Protein AF-A0A644YSK3-F1 (afdb_monomer_lite)

Structure (mmCIF, N/CA/C/O backbone):
data_AF-A0A644YSK3-F1
#
_entry.id   AF-A0A644YSK3-F1
#
loop_
_atom_site.group_PDB
_atom_site.id
_atom_site.type_symbol
_atom_site.label_atom_id
_atom_site.label_alt_id
_atom_site.label_comp_id
_atom_site.label_asym_id
_atom_site.label_entity_id
_atom_site.label_seq_id
_atom_site.pdbx_PDB_ins_code
_atom_site.Cartn_x
_atom_site.Cartn_y
_atom_site.Cartn_z
_atom_site.occupancy
_atom_site.B_iso_or_equiv
_atom_site.auth_seq_id
_atom_site.auth_comp_id
_atom_site.auth_asym_id
_atom_site.auth_atom_id
_atom_site.pdbx_PDB_model_num
ATOM 1 N N . MET A 1 1 ? -52.713 72.532 20.705 1.00 33.69 1 MET A N 1
ATOM 2 C CA . MET A 1 1 ? -53.597 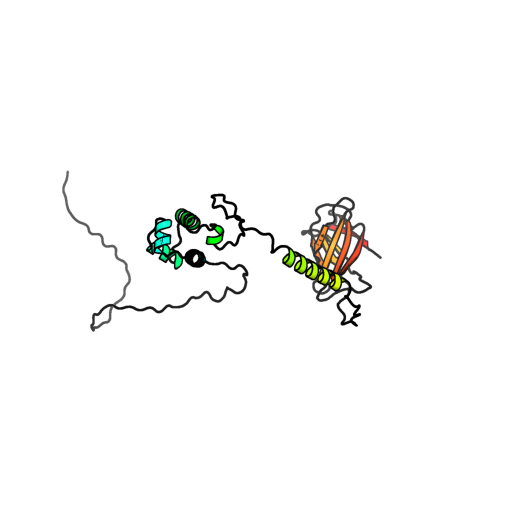72.248 21.859 1.00 33.69 1 MET A CA 1
ATOM 3 C C . MET A 1 1 ? -54.304 70.921 21.611 1.00 33.69 1 MET A C 1
ATOM 5 O O . MET A 1 1 ? -54.605 70.624 20.466 1.00 33.69 1 MET A O 1
ATOM 9 N N . ARG A 1 2 ? -54.438 70.102 22.661 1.00 30.59 2 ARG A N 1
ATOM 10 C CA . ARG A 1 2 ? -54.927 68.708 22.661 1.00 30.59 2 ARG A CA 1
ATOM 11 C C . ARG A 1 2 ? -56.376 68.557 22.168 1.00 30.59 2 ARG A C 1
ATOM 13 O O . ARG A 1 2 ? -57.165 69.459 22.420 1.00 30.59 2 ARG A O 1
ATOM 20 N N . LEU A 1 3 ? -56.697 67.370 21.627 1.00 32.44 3 LEU A N 1
ATOM 21 C CA . LEU A 1 3 ? -57.769 66.410 22.019 1.00 32.44 3 LEU A CA 1
ATOM 22 C C . LEU A 1 3 ? -58.033 65.464 20.819 1.00 32.44 3 LEU A C 1
ATOM 24 O O . LEU A 1 3 ? -58.321 65.933 19.731 1.00 32.44 3 LEU A O 1
ATOM 28 N N . SER A 1 4 ? -57.680 64.174 20.899 1.00 31.33 4 SER A N 1
ATOM 29 C CA . SER A 1 4 ? -58.479 63.022 21.383 1.00 31.33 4 SER A CA 1
ATOM 30 C C . SER A 1 4 ? -59.168 62.260 20.237 1.00 31.33 4 SER A C 1
ATOM 32 O O . SER A 1 4 ? -60.012 62.831 19.559 1.00 31.33 4 SER A O 1
ATOM 34 N N . THR A 1 5 ? -58.832 60.977 20.030 1.00 36.38 5 THR A N 1
ATOM 35 C CA . THR A 1 5 ? -59.746 59.810 20.168 1.00 36.38 5 THR A CA 1
ATOM 36 C C . THR A 1 5 ? -59.147 58.499 19.608 1.00 36.38 5 THR A C 1
ATOM 38 O O . THR A 1 5 ? -58.606 58.453 18.514 1.00 36.38 5 THR A O 1
ATOM 41 N N . ALA A 1 6 ? -59.246 57.460 20.447 1.00 36.19 6 ALA A N 1
ATOM 42 C CA . ALA A 1 6 ? -59.579 56.041 20.232 1.00 36.19 6 ALA A CA 1
ATOM 43 C C . ALA A 1 6 ? -59.086 55.195 19.024 1.00 36.19 6 ALA A C 1
ATOM 45 O O . ALA A 1 6 ? -59.376 55.481 17.873 1.00 36.19 6 ALA A O 1
ATOM 46 N N . SER A 1 7 ? -58.586 54.003 19.400 1.00 34.59 7 SER A N 1
ATOM 47 C CA . SER A 1 7 ? -58.883 52.656 18.857 1.00 34.59 7 SER A CA 1
ATOM 48 C C . SER A 1 7 ? -58.508 52.320 17.406 1.00 34.59 7 SER A C 1
ATOM 50 O O . SER A 1 7 ? -59.089 52.827 16.455 1.00 34.59 7 SER A O 1
ATOM 52 N N . GLY A 1 8 ? -57.620 51.332 17.241 1.00 35.31 8 GLY A N 1
ATOM 53 C CA . GLY A 1 8 ? -57.306 50.735 15.943 1.00 35.31 8 GLY A CA 1
ATOM 54 C C . GLY A 1 8 ? -56.697 49.340 16.068 1.00 35.31 8 GLY A C 1
ATOM 55 O O . GLY A 1 8 ? -55.485 49.185 16.169 1.00 35.31 8 GLY A O 1
ATOM 56 N N . SER A 1 9 ? -57.556 48.323 16.042 1.00 35.56 9 SER A N 1
ATOM 57 C CA . SER A 1 9 ? -57.225 46.927 15.751 1.00 35.56 9 SER A CA 1
ATOM 58 C C . SER A 1 9 ? -56.877 46.765 14.264 1.00 35.56 9 SER A C 1
ATOM 60 O O . SER A 1 9 ? -57.729 47.009 13.408 1.00 35.56 9 SER A O 1
ATOM 62 N N . GLY A 1 10 ? -55.648 46.344 13.955 1.00 37.12 10 GLY A N 1
ATOM 63 C CA . GLY A 1 10 ? -55.163 46.104 12.593 1.00 37.12 10 GLY A CA 1
ATOM 64 C C . GLY A 1 10 ? -55.121 44.618 12.241 1.00 37.12 10 GLY A C 1
ATOM 65 O O . GLY A 1 10 ? -54.231 43.894 12.674 1.00 37.12 10 GLY A O 1
ATOM 66 N N . PHE A 1 11 ? -56.095 44.189 11.442 1.00 33.53 11 PHE A N 1
ATOM 67 C CA . PHE A 1 11 ? -56.138 42.925 10.706 1.00 33.53 11 PHE A CA 1
ATOM 68 C C . PHE A 1 11 ? -55.130 42.954 9.540 1.00 33.53 11 PHE A C 1
ATOM 70 O O . PHE A 1 11 ? -55.177 43.880 8.732 1.00 33.53 11 PHE A O 1
ATOM 77 N N . CYS A 1 12 ? -54.323 41.903 9.368 1.00 34.41 12 CYS A N 1
ATOM 78 C CA . CYS A 1 12 ? -53.663 41.600 8.092 1.00 34.41 12 CYS A CA 1
ATOM 79 C C . CYS A 1 12 ? -54.334 40.381 7.443 1.00 34.41 12 CYS A C 1
ATOM 81 O O . CYS A 1 12 ? -54.417 39.306 8.031 1.00 34.41 12 CYS A O 1
ATOM 83 N N . ARG A 1 13 ? -54.847 40.591 6.226 1.00 36.22 13 ARG A N 1
ATOM 84 C CA . ARG A 1 13 ? -55.449 39.592 5.332 1.00 36.22 13 ARG A CA 1
ATOM 85 C C . ARG A 1 13 ? -54.365 38.735 4.668 1.00 36.22 13 ARG A C 1
ATOM 87 O O . ARG A 1 13 ? -53.443 39.293 4.083 1.00 36.22 13 ARG A O 1
ATOM 94 N N . CYS A 1 14 ? -54.574 37.421 4.611 1.00 33.69 14 CYS A N 1
ATOM 95 C CA . CYS A 1 14 ? -54.067 36.582 3.521 1.00 33.69 14 CYS A CA 1
ATOM 96 C C . CYS A 1 14 ? -55.152 36.474 2.430 1.00 33.69 14 CYS A C 1
ATOM 98 O O . CYS A 1 14 ? -56.322 36.268 2.770 1.00 33.69 14 CYS A O 1
ATOM 100 N N . PRO A 1 15 ? -54.816 36.628 1.138 1.00 47.00 15 PRO A N 1
ATOM 101 C CA . PRO A 1 15 ? -55.736 36.398 0.033 1.00 47.00 15 PRO A CA 1
ATOM 102 C C . PRO A 1 15 ? -55.694 34.923 -0.410 1.00 47.00 15 PRO A C 1
ATOM 104 O O . PRO A 1 15 ? -54.719 34.224 -0.165 1.00 47.00 15 PRO A O 1
ATOM 107 N N . PH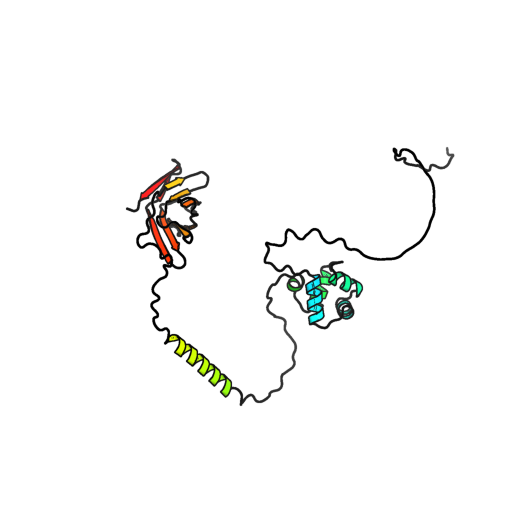E A 1 16 ? -56.735 34.496 -1.126 1.00 35.78 16 PHE A N 1
ATOM 108 C CA . PHE A 1 16 ? -56.880 33.203 -1.815 1.00 35.78 16 PHE A CA 1
ATOM 109 C C . PHE A 1 16 ? -57.331 31.985 -0.984 1.00 35.78 16 PHE A C 1
ATOM 111 O O . PHE A 1 16 ? -56.552 31.132 -0.576 1.00 35.78 16 PHE A O 1
ATOM 118 N N . CYS A 1 17 ? -58.653 31.847 -0.854 1.00 35.75 17 CYS A N 1
ATOM 119 C CA . CYS A 1 17 ? -59.325 30.562 -0.669 1.00 35.75 17 CYS A CA 1
ATOM 120 C C . CYS A 1 17 ? -60.625 30.576 -1.499 1.00 35.75 17 CYS A C 1
ATOM 122 O O . CYS A 1 17 ? -61.430 31.494 -1.302 1.00 35.75 17 CYS A O 1
ATOM 124 N N . PRO A 1 18 ? -60.858 29.632 -2.431 1.00 45.00 18 PRO A N 1
ATOM 125 C CA . PRO A 1 18 ? -62.149 29.487 -3.084 1.00 45.00 18 PRO A CA 1
ATOM 126 C C . PRO A 1 18 ? -63.028 28.428 -2.392 1.00 45.00 18 PRO A C 1
ATOM 128 O O . PRO A 1 18 ? -62.645 27.278 -2.230 1.00 45.00 18 PRO A O 1
ATOM 131 N N . ALA A 1 19 ? -64.219 28.898 -2.013 1.00 36.75 19 ALA A N 1
ATOM 132 C CA . ALA A 1 19 ? -65.557 28.290 -2.050 1.00 36.75 19 ALA A CA 1
ATOM 133 C C . ALA A 1 19 ? -65.830 26.828 -1.601 1.00 36.75 19 ALA A C 1
ATOM 135 O O . ALA A 1 19 ? -65.262 25.847 -2.060 1.00 36.75 19 ALA A O 1
ATOM 136 N N . LYS A 1 20 ? -66.872 26.744 -0.761 1.00 35.34 20 LYS A N 1
ATOM 137 C CA . LYS A 1 20 ? -67.537 25.591 -0.131 1.00 35.34 20 LYS A CA 1
ATOM 138 C C . LYS A 1 20 ? -68.332 24.688 -1.094 1.00 35.34 20 LYS A C 1
ATOM 140 O O . LYS A 1 20 ? -68.973 25.187 -2.012 1.00 35.34 20 LYS A O 1
ATOM 145 N N . SER A 1 21 ? -68.507 23.421 -0.701 1.00 36.19 21 SER A N 1
ATOM 146 C CA . SER A 1 21 ? -69.785 22.681 -0.795 1.00 36.19 21 SER A CA 1
ATOM 147 C C . SER A 1 21 ? -69.915 21.716 0.411 1.00 36.19 21 SER A C 1
ATOM 149 O O . SER A 1 21 ? -68.923 21.124 0.822 1.00 36.19 21 SER A O 1
ATOM 151 N N . GLY A 1 22 ? -71.083 21.676 1.076 1.00 34.78 22 GLY A N 1
ATOM 152 C CA . GLY A 1 22 ? -71.360 20.889 2.310 1.00 34.78 22 GLY A CA 1
ATOM 153 C C . GLY A 1 22 ? -71.979 19.501 2.030 1.00 34.78 22 GLY A C 1
ATOM 154 O O . GLY A 1 22 ? -71.821 19.035 0.907 1.00 34.78 22 GLY A O 1
ATOM 155 N N . PRO A 1 23 ? -72.768 18.870 2.940 1.00 43.06 23 PRO A N 1
ATOM 156 C CA . PRO A 1 23 ? -72.967 19.113 4.376 1.00 43.06 23 PRO A CA 1
ATOM 157 C C . PRO A 1 23 ? -72.789 17.859 5.290 1.00 43.06 23 PRO A C 1
ATOM 159 O O . PRO A 1 23 ? -72.817 16.723 4.842 1.00 43.06 23 PRO A O 1
ATOM 162 N N . ALA A 1 24 ? -72.663 18.127 6.598 1.00 33.50 24 ALA A N 1
ATOM 163 C CA . ALA A 1 24 ? -73.093 17.352 7.779 1.00 33.50 24 ALA A CA 1
ATOM 164 C C . ALA A 1 24 ? -72.962 15.807 7.826 1.00 33.50 24 ALA A C 1
ATOM 166 O O . ALA A 1 24 ? -73.684 15.081 7.156 1.00 33.50 24 ALA A O 1
ATOM 167 N N . THR A 1 25 ? -72.250 15.292 8.837 1.00 37.09 25 THR A N 1
ATOM 168 C CA . THR A 1 25 ? -72.859 14.716 10.060 1.00 37.09 25 THR A CA 1
ATOM 169 C C . THR A 1 25 ? -71.783 14.331 11.093 1.00 37.09 25 THR A C 1
ATOM 171 O O . THR A 1 25 ? -70.660 13.995 10.744 1.00 37.09 25 THR A O 1
ATOM 174 N N . ALA A 1 26 ? -72.159 14.480 12.370 1.00 32.34 26 ALA A N 1
ATOM 175 C CA . ALA A 1 26 ? -71.560 14.031 13.640 1.00 32.34 26 ALA A CA 1
ATOM 176 C C . ALA A 1 26 ? -70.481 12.917 13.575 1.00 32.34 26 ALA A C 1
ATOM 178 O O . ALA A 1 26 ? -70.587 11.993 12.786 1.00 32.34 26 ALA A O 1
ATOM 179 N N . ARG A 1 27 ? -69.501 12.835 14.488 1.00 28.75 27 ARG A N 1
ATOM 180 C CA . ARG A 1 27 ? -69.705 12.662 15.940 1.00 28.75 27 ARG A CA 1
ATOM 181 C C . ARG A 1 27 ? -68.357 12.712 16.696 1.00 28.75 27 ARG A C 1
ATOM 183 O O . ARG A 1 27 ? -67.332 12.309 16.162 1.00 28.75 27 ARG A O 1
ATOM 190 N N . CYS A 1 28 ? -68.382 13.195 17.940 1.00 29.19 28 CYS A N 1
ATOM 191 C CA . CYS A 1 28 ? -67.267 13.209 18.895 1.00 29.19 28 CYS A CA 1
ATOM 192 C C . CYS A 1 28 ? -66.874 11.810 19.413 1.00 29.19 28 CYS A C 1
ATOM 194 O O . CYS A 1 28 ? -67.753 10.962 19.550 1.00 29.19 28 CYS A O 1
ATOM 196 N N . ALA A 1 29 ? -65.593 11.668 19.791 1.00 32.91 29 ALA A N 1
ATOM 197 C CA . ALA A 1 29 ? -64.953 10.792 20.802 1.00 32.91 29 ALA A CA 1
ATOM 198 C C . ALA A 1 29 ? -63.574 10.392 20.233 1.00 32.91 29 ALA A C 1
ATOM 200 O O . ALA A 1 29 ? -63.500 9.915 19.112 1.00 32.91 29 ALA A O 1
ATOM 201 N N . GLY A 1 30 ? -62.425 10.664 20.846 1.00 30.94 30 GLY A N 1
ATOM 202 C CA . GLY A 1 30 ? -62.076 10.423 22.240 1.00 30.94 30 GLY A CA 1
ATOM 203 C C . GLY A 1 30 ? -60.998 9.331 22.257 1.00 30.94 30 GLY A C 1
ATOM 204 O O . GLY A 1 30 ? -61.290 8.198 21.908 1.00 30.94 30 GLY A O 1
ATOM 205 N N . SER A 1 31 ? -59.769 9.732 22.596 1.00 33.16 31 SER A N 1
ATOM 206 C CA . SER A 1 31 ? -58.577 8.961 22.990 1.00 33.16 31 SER A CA 1
ATOM 207 C C . SER A 1 31 ? -58.602 7.428 22.934 1.00 33.16 31 SER A C 1
ATOM 209 O O . SER A 1 31 ? -59.371 6.806 23.657 1.00 33.16 31 SER A O 1
ATOM 211 N N . SER A 1 32 ? -57.600 6.834 22.274 1.00 32.34 32 SER A N 1
ATOM 212 C CA . SER A 1 32 ? -56.596 5.957 22.912 1.00 32.34 32 SER A CA 1
ATOM 213 C C . SER A 1 32 ? -55.623 5.391 21.864 1.00 32.34 32 SER A C 1
ATOM 215 O O . SER A 1 32 ? -56.054 4.828 20.867 1.00 32.34 32 SER A O 1
ATOM 217 N N . LEU A 1 33 ? -54.327 5.601 22.120 1.00 33.59 33 LEU A N 1
ATOM 218 C CA . LEU A 1 33 ? -53.194 4.675 21.964 1.00 33.59 33 LEU A CA 1
ATOM 219 C C . LEU A 1 33 ? -53.264 3.597 20.856 1.00 33.59 33 LEU A C 1
ATOM 221 O O . LEU A 1 33 ? -54.116 2.723 20.915 1.00 33.59 33 LEU A O 1
ATOM 225 N N . PHE A 1 34 ? -52.270 3.550 19.958 1.00 30.09 34 PHE A N 1
ATOM 226 C CA . PHE A 1 34 ? -51.161 2.568 19.976 1.00 30.09 34 PHE A CA 1
ATOM 227 C C . PHE A 1 34 ? -50.395 2.568 18.630 1.00 30.09 34 PHE A C 1
ATOM 229 O O . PHE A 1 34 ? -50.973 2.407 17.563 1.00 30.09 34 PHE A O 1
ATOM 236 N N . TRP A 1 35 ? -49.083 2.779 18.741 1.00 29.09 35 TRP A N 1
ATOM 237 C CA . TRP A 1 35 ? -47.948 2.353 17.911 1.00 29.09 35 TRP A CA 1
ATOM 238 C C . TRP A 1 35 ? -48.157 1.586 16.589 1.00 29.09 35 TRP A C 1
ATOM 240 O O . TRP A 1 35 ? -48.736 0.507 16.579 1.00 29.09 35 TRP A O 1
ATOM 250 N N . LEU A 1 36 ? -47.492 2.085 15.535 1.00 36.59 36 LEU A N 1
ATOM 251 C CA . LEU A 1 36 ? -46.855 1.355 14.416 1.00 36.59 36 LEU A CA 1
ATOM 252 C C . LEU A 1 36 ? -45.966 2.379 13.673 1.00 36.59 36 LEU A C 1
ATOM 254 O O . LEU A 1 36 ? -46.453 3.175 12.880 1.00 36.59 36 LEU A O 1
ATOM 258 N N . ASN A 1 37 ? -44.747 2.644 14.145 1.00 35.12 37 ASN A N 1
ATOM 259 C CA . ASN A 1 37 ? -43.497 2.015 13.696 1.00 35.12 37 ASN A CA 1
ATOM 260 C C . ASN A 1 37 ? -43.453 1.754 12.176 1.00 35.12 37 ASN A C 1
ATOM 262 O O . ASN A 1 37 ? -43.777 0.663 11.715 1.00 35.12 37 ASN A O 1
ATOM 266 N N . ALA A 1 38 ? -43.058 2.774 11.410 1.00 37.59 38 ALA A N 1
ATOM 267 C CA . ALA A 1 38 ? -42.608 2.616 10.033 1.00 37.59 38 ALA A CA 1
ATOM 268 C C . ALA A 1 38 ? -41.077 2.613 10.058 1.00 37.59 38 ALA A C 1
ATOM 270 O O . ALA A 1 38 ? -40.440 3.635 10.309 1.00 37.59 38 ALA A O 1
ATOM 271 N N . THR A 1 39 ? -40.526 1.421 9.879 1.00 37.94 39 THR A N 1
ATOM 272 C CA . THR A 1 39 ? -39.104 1.110 9.817 1.00 37.94 39 THR A CA 1
ATOM 273 C C . THR A 1 39 ? -38.410 1.905 8.717 1.00 37.94 39 THR A C 1
ATOM 275 O O . THR A 1 39 ? -38.780 1.831 7.546 1.00 37.94 39 THR A O 1
ATOM 278 N N . ASP A 1 40 ? -37.448 2.699 9.165 1.00 34.84 40 ASP A N 1
ATOM 279 C CA . ASP A 1 40 ? -36.068 2.763 8.698 1.00 34.84 40 ASP A CA 1
ATOM 280 C C . ASP A 1 40 ? -35.791 2.530 7.200 1.00 34.84 40 ASP A C 1
ATOM 282 O O . ASP A 1 40 ? -35.994 1.460 6.630 1.00 34.84 40 ASP A O 1
ATOM 286 N N . LYS A 1 41 ? -35.262 3.582 6.575 1.00 39.03 41 LYS A N 1
ATOM 287 C CA . LYS A 1 41 ? -34.778 3.638 5.196 1.00 39.03 41 LYS A CA 1
ATOM 288 C C . LYS A 1 41 ? -33.261 3.840 5.232 1.00 39.03 41 LYS A C 1
ATOM 290 O O . LYS A 1 41 ? -32.766 4.829 4.693 1.00 39.03 41 LYS A O 1
ATOM 295 N N . SER A 1 42 ? -32.532 2.941 5.893 1.00 44.41 42 SER A N 1
ATOM 296 C CA . SER A 1 42 ? -31.063 2.999 5.969 1.00 44.41 42 SER A CA 1
ATOM 297 C C . SER A 1 42 ? -30.328 1.685 5.643 1.00 44.41 42 SER A C 1
ATOM 299 O O . SER A 1 42 ? -29.102 1.687 5.548 1.00 44.41 42 SER A O 1
ATOM 301 N N . ASP A 1 43 ? -31.033 0.607 5.282 1.00 45.94 43 ASP A N 1
ATOM 302 C CA . ASP A 1 43 ? -30.437 -0.732 5.087 1.00 45.94 43 ASP A CA 1
ATOM 303 C C . ASP A 1 43 ? -29.609 -0.959 3.797 1.00 45.94 43 ASP A C 1
ATOM 305 O O . ASP A 1 43 ? -29.318 -2.099 3.452 1.00 45.94 43 ASP A O 1
ATOM 309 N N . ASN A 1 44 ? -29.184 0.072 3.054 1.00 48.06 44 ASN A N 1
ATOM 310 C CA . ASN A 1 44 ? -28.451 -0.129 1.783 1.00 48.06 44 ASN A CA 1
ATOM 311 C C . ASN A 1 44 ? -27.078 0.562 1.669 1.00 48.06 44 ASN A C 1
ATOM 313 O O . ASN A 1 44 ? -26.574 0.727 0.559 1.00 48.06 44 ASN A O 1
ATOM 317 N N . ILE A 1 45 ? -26.430 0.939 2.784 1.00 46.59 45 ILE A N 1
ATOM 318 C CA . ILE A 1 45 ? -25.044 1.483 2.764 1.00 46.59 45 ILE A CA 1
ATOM 319 C C . ILE A 1 45 ? -24.091 0.769 3.761 1.00 46.59 45 ILE A C 1
ATOM 321 O O . ILE A 1 45 ? -22.913 1.102 3.855 1.00 46.59 45 ILE A O 1
ATOM 325 N N . ALA A 1 46 ? -24.525 -0.279 4.468 1.00 40.84 46 ALA A N 1
ATOM 326 C CA . ALA A 1 46 ? -23.751 -0.900 5.556 1.00 40.84 46 ALA A CA 1
ATOM 327 C C . ALA A 1 46 ? -22.957 -2.171 5.166 1.00 40.84 46 ALA A C 1
ATOM 329 O O . ALA A 1 46 ? -22.894 -3.119 5.942 1.00 40.84 46 ALA A O 1
ATOM 330 N N . ALA A 1 47 ? -22.340 -2.223 3.979 1.00 39.19 47 ALA A N 1
ATOM 331 C CA . ALA A 1 47 ? -21.576 -3.404 3.534 1.00 39.19 47 ALA A CA 1
ATOM 332 C C . ALA A 1 47 ? -20.062 -3.176 3.331 1.00 39.19 47 ALA A C 1
ATOM 334 O O . ALA A 1 47 ? -19.410 -4.013 2.714 1.00 39.19 47 ALA A O 1
ATOM 335 N N . ALA A 1 48 ? -19.466 -2.075 3.818 1.00 44.22 48 ALA A N 1
ATOM 336 C CA . ALA A 1 48 ? -18.060 -1.776 3.490 1.00 44.22 48 ALA A CA 1
ATOM 337 C C . ALA A 1 48 ? -17.212 -1.045 4.552 1.00 44.22 48 ALA A C 1
ATOM 339 O O . ALA A 1 48 ? -16.238 -0.389 4.185 1.00 44.22 48 ALA A O 1
ATOM 340 N N . LYS A 1 49 ? -17.504 -1.145 5.857 1.00 37.69 49 LYS A N 1
ATOM 341 C CA . LYS A 1 49 ? -16.586 -0.618 6.889 1.00 37.69 49 LYS A CA 1
ATOM 342 C C . LYS A 1 49 ? -16.437 -1.570 8.071 1.00 37.69 49 LYS A C 1
ATOM 344 O O . LYS A 1 49 ? -17.296 -1.645 8.937 1.00 37.69 49 LYS A O 1
ATOM 349 N N . GLY A 1 50 ? -15.310 -2.278 8.097 1.00 41.97 50 GLY A N 1
ATOM 350 C CA . GLY A 1 50 ? -14.808 -3.000 9.263 1.00 41.97 50 GLY A CA 1
ATOM 351 C C . GLY A 1 50 ? -14.212 -2.042 10.292 1.00 41.97 50 GLY A C 1
ATOM 352 O O . GLY A 1 50 ? -13.000 -1.997 10.462 1.00 41.97 50 GLY A O 1
ATOM 353 N N . VAL A 1 51 ? -15.077 -1.278 10.954 1.00 42.28 51 VAL A N 1
ATOM 354 C CA . VAL A 1 51 ? -14.828 -0.667 12.262 1.00 42.28 51 VAL A CA 1
ATOM 355 C C . VAL A 1 51 ? -16.141 -0.852 13.009 1.00 42.28 51 VAL A C 1
ATOM 357 O O . VAL A 1 51 ? -17.171 -0.362 12.551 1.00 42.28 51 VAL A O 1
ATOM 360 N N . PHE A 1 52 ? -16.142 -1.642 14.081 1.00 48.75 52 PHE A N 1
ATOM 361 C CA . PHE A 1 52 ? -17.317 -1.781 14.936 1.00 48.75 52 PHE A CA 1
ATOM 362 C C . PHE A 1 52 ? -17.535 -0.447 15.652 1.00 48.75 52 PHE A C 1
ATOM 364 O O . PHE A 1 52 ? -16.998 -0.212 16.727 1.00 48.75 52 PHE A O 1
ATOM 371 N N . GLU A 1 53 ? -18.295 0.456 15.039 1.00 53.53 53 GLU A N 1
ATOM 372 C CA . GLU A 1 53 ? -18.782 1.648 15.720 1.00 53.53 53 GLU A CA 1
ATOM 373 C C . GLU A 1 53 ? -19.889 1.194 16.674 1.00 53.53 53 GLU A C 1
ATOM 375 O O . GLU A 1 53 ? -21.047 1.017 16.298 1.00 53.53 53 GLU A O 1
ATOM 380 N N . MET A 1 54 ? -19.504 0.868 17.908 1.00 70.00 54 MET A N 1
ATOM 381 C CA . MET A 1 54 ? -20.480 0.652 18.965 1.00 70.00 54 MET A CA 1
ATOM 382 C C . MET A 1 54 ? -21.016 2.007 19.425 1.00 70.00 54 MET A C 1
ATOM 384 O O . MET A 1 54 ? -20.274 2.854 19.914 1.00 70.00 54 MET A O 1
ATOM 388 N N . GLU A 1 55 ? -22.327 2.188 19.295 1.00 79.94 55 GLU A N 1
ATOM 389 C CA . GLU A 1 55 ? -23.035 3.381 19.755 1.00 79.94 55 GLU A CA 1
ATOM 390 C C . GLU A 1 55 ? -22.912 3.568 21.281 1.00 79.94 55 GLU A C 1
ATOM 392 O O . GLU A 1 55 ? -23.091 2.618 22.056 1.00 79.94 55 GLU A O 1
ATOM 397 N N . PHE A 1 56 ? -22.688 4.812 21.725 1.00 87.31 56 PHE A N 1
ATOM 398 C CA . PHE A 1 56 ? -22.492 5.203 23.135 1.00 87.31 56 PHE A CA 1
ATOM 399 C C . PHE A 1 56 ? -23.534 4.595 24.090 1.00 87.31 56 PHE A C 1
ATOM 401 O O . PHE A 1 56 ? -23.202 4.095 25.167 1.00 87.31 56 PHE A O 1
ATOM 408 N N . HIS A 1 57 ? -24.809 4.602 23.689 1.00 88.88 57 HIS A N 1
ATOM 409 C CA . HIS A 1 57 ? -25.909 4.095 24.509 1.00 88.88 57 HIS A CA 1
ATOM 410 C C . HIS A 1 57 ? -25.769 2.593 24.813 1.00 88.88 57 HIS A C 1
ATOM 412 O O . HIS A 1 57 ? -26.086 2.141 25.914 1.00 88.88 57 HIS A O 1
ATOM 418 N N . SER A 1 58 ? -25.250 1.814 23.860 1.00 87.69 58 SER A N 1
ATOM 419 C CA . SER A 1 58 ? -25.057 0.369 24.000 1.00 87.69 58 SER A CA 1
ATOM 420 C C . SER A 1 58 ? -23.923 0.067 24.970 1.00 87.69 58 SER A C 1
ATOM 422 O O . SER A 1 58 ? -24.074 -0.789 25.845 1.00 87.69 58 SER A O 1
ATOM 424 N N . ILE A 1 59 ? -22.823 0.814 24.863 1.00 89.25 59 ILE A N 1
ATOM 425 C CA . ILE A 1 59 ? -21.663 0.693 25.751 1.00 89.25 59 ILE A CA 1
ATOM 426 C C . ILE A 1 59 ? -22.059 1.070 27.179 1.00 89.25 59 ILE A C 1
ATOM 428 O O . ILE A 1 59 ? -21.768 0.331 28.117 1.00 89.25 59 ILE A O 1
ATOM 432 N N . LEU A 1 60 ? -22.820 2.155 27.350 1.00 90.56 60 LEU A N 1
ATOM 433 C CA . LEU A 1 60 ? -23.320 2.586 28.654 1.00 90.56 60 LEU A CA 1
ATOM 434 C C . LEU A 1 60 ? -24.143 1.488 29.352 1.00 90.56 60 LEU A C 1
ATOM 436 O O . LEU A 1 60 ? -23.930 1.205 30.533 1.00 90.56 60 LEU A O 1
ATOM 440 N N . ILE A 1 61 ? -25.047 0.826 28.619 1.00 90.44 61 ILE A N 1
ATOM 441 C CA . ILE A 1 61 ? -25.849 -0.287 29.150 1.00 90.44 61 ILE A CA 1
ATOM 442 C C . ILE A 1 61 ? -24.956 -1.464 29.551 1.00 90.44 61 ILE A C 1
ATOM 444 O O . ILE A 1 61 ? -25.172 -2.064 30.610 1.00 90.44 61 ILE A O 1
ATOM 448 N N . GLN A 1 62 ? -23.992 -1.828 28.703 1.00 89.50 62 GLN A N 1
ATOM 449 C CA . GLN A 1 62 ? -23.096 -2.957 28.945 1.00 89.50 62 GLN A CA 1
ATOM 450 C C . GLN A 1 62 ? -22.237 -2.723 30.188 1.00 89.50 62 GLN A C 1
ATOM 452 O O . GLN A 1 62 ? -22.254 -3.554 31.097 1.00 89.50 62 GLN A O 1
ATOM 457 N N . THR A 1 63 ? -21.575 -1.570 30.283 1.00 89.06 63 THR A N 1
ATOM 458 C CA . THR A 1 63 ? -20.703 -1.224 31.412 1.00 89.06 63 THR A CA 1
ATOM 459 C C . THR A 1 63 ? -21.489 -1.114 32.716 1.00 89.06 63 THR A C 1
ATOM 461 O O . THR A 1 63 ? -21.083 -1.680 33.732 1.00 89.06 63 THR A O 1
ATOM 464 N N . ARG A 1 64 ? -22.679 -0.491 32.696 1.00 92.12 64 ARG A N 1
ATOM 465 C CA . ARG A 1 64 ? -23.549 -0.425 33.881 1.00 92.12 64 ARG A CA 1
ATOM 466 C C . ARG A 1 64 ? -23.935 -1.821 34.376 1.00 92.12 64 ARG A C 1
ATOM 468 O O . ARG A 1 64 ? -23.886 -2.093 35.576 1.00 92.12 64 ARG A O 1
ATOM 475 N N . LYS A 1 65 ? -24.334 -2.712 33.460 1.00 89.12 65 LYS A N 1
ATOM 476 C CA . LYS A 1 65 ? -24.705 -4.096 33.798 1.00 89.12 65 LYS A CA 1
ATOM 477 C C . LYS A 1 65 ? -23.510 -4.907 34.292 1.00 89.12 65 LYS A C 1
ATOM 479 O O . LYS A 1 65 ? -23.683 -5.679 35.230 1.00 89.12 65 LYS A O 1
ATOM 484 N N . ALA A 1 66 ? -22.326 -4.714 33.712 1.00 88.12 66 ALA A N 1
ATOM 485 C CA . ALA A 1 66 ? -21.096 -5.371 34.151 1.00 88.12 66 ALA A CA 1
ATOM 486 C C . ALA A 1 66 ? -20.750 -5.032 35.611 1.00 88.12 66 ALA A C 1
ATOM 488 O O . ALA A 1 66 ? -20.253 -5.884 36.341 1.00 88.12 66 ALA A O 1
ATOM 489 N N . GLN A 1 67 ? -21.092 -3.824 36.061 1.00 87.12 67 GLN A N 1
ATOM 490 C CA . GLN A 1 67 ? -20.906 -3.379 37.446 1.00 87.12 67 GLN A CA 1
ATOM 491 C C . GLN A 1 67 ? -22.088 -3.690 38.370 1.00 87.12 67 GLN A C 1
ATOM 493 O O . GLN A 1 67 ? -22.059 -3.350 39.550 1.00 87.12 67 GLN A O 1
ATOM 498 N N . GLY A 1 68 ? -23.147 -4.321 37.854 1.00 90.00 68 GLY A N 1
ATOM 499 C CA . GLY A 1 68 ? -24.340 -4.650 38.634 1.00 90.00 68 GLY A CA 1
ATOM 500 C C . GLY A 1 68 ? -25.139 -3.432 39.113 1.00 90.00 68 GLY A C 1
ATOM 501 O O . GLY A 1 68 ? -25.943 -3.564 40.034 1.00 90.00 68 GLY A O 1
ATOM 502 N N . LEU A 1 69 ? -24.940 -2.257 38.507 1.00 89.81 69 LEU A N 1
ATOM 503 C CA . LEU A 1 69 ? -25.606 -1.017 38.907 1.00 89.81 69 LEU A CA 1
ATOM 504 C C . LEU A 1 69 ? -27.013 -0.922 38.307 1.00 89.81 69 LEU A C 1
ATOM 506 O O . LEU A 1 69 ? -27.232 -1.216 37.129 1.00 89.81 69 LEU A O 1
ATOM 510 N N . SER A 1 70 ? -27.983 -0.448 39.087 1.00 93.00 70 SER A N 1
ATOM 511 C CA . SER A 1 70 ? -29.297 -0.040 38.578 1.00 93.00 70 SER A CA 1
ATOM 512 C C . SER A 1 70 ? -29.233 1.353 37.926 1.00 93.00 70 SER A C 1
ATOM 514 O O . SER A 1 70 ? -28.295 2.118 38.154 1.00 93.00 70 SER A O 1
ATOM 516 N N . GLN A 1 71 ? -30.228 1.716 37.107 1.00 91.75 71 GLN A N 1
ATOM 517 C CA . GLN A 1 71 ? -30.288 3.061 36.505 1.00 91.75 71 GLN A CA 1
ATOM 518 C C . GLN A 1 71 ? -30.387 4.159 37.575 1.00 91.75 71 GLN A C 1
ATOM 520 O O . GLN A 1 71 ? -29.830 5.240 37.417 1.00 91.75 71 GLN A O 1
ATOM 525 N N . GLU A 1 72 ? -31.087 3.881 38.674 1.00 92.19 72 GLU A N 1
ATOM 526 C CA . GLU A 1 72 ? -31.228 4.771 39.825 1.00 92.19 72 GLU A CA 1
ATOM 527 C C . GLU A 1 72 ? -29.898 4.948 40.562 1.00 92.19 72 GLU A C 1
ATOM 529 O O . GLU A 1 72 ? -29.571 6.061 40.966 1.00 92.19 72 GLU A O 1
ATOM 534 N N . GLN A 1 73 ? -29.119 3.873 40.702 1.00 89.25 73 GLN A N 1
ATOM 535 C CA . GLN A 1 73 ? -27.806 3.914 41.347 1.00 89.25 73 GLN A CA 1
ATOM 536 C C . GLN A 1 73 ? -26.796 4.707 40.514 1.00 89.25 73 GLN A C 1
ATOM 538 O O . GLN A 1 73 ? -26.113 5.572 41.058 1.00 89.25 73 GLN A O 1
ATOM 543 N N . LEU A 1 74 ? -26.758 4.486 39.196 1.00 91.44 74 LEU A N 1
ATOM 544 C CA . LEU A 1 74 ? -25.913 5.272 38.295 1.00 91.44 74 LEU A CA 1
ATOM 545 C C . LEU A 1 74 ? -26.323 6.754 38.300 1.00 91.44 74 LEU A C 1
ATOM 547 O O . LEU A 1 74 ? -25.478 7.641 38.388 1.00 91.44 74 LEU A O 1
ATOM 551 N N . ALA A 1 75 ? -27.628 7.034 38.275 1.00 92.25 75 ALA A N 1
ATOM 552 C CA . ALA A 1 75 ? -28.148 8.396 38.354 1.00 92.25 75 ALA A CA 1
ATOM 553 C C . ALA A 1 75 ? -27.740 9.102 39.660 1.00 92.25 75 ALA A C 1
ATOM 555 O O . ALA A 1 75 ? -27.368 10.277 39.633 1.00 92.25 75 ALA A O 1
ATOM 556 N N . ALA A 1 76 ? -27.763 8.380 40.786 1.00 90.62 76 ALA A N 1
ATOM 557 C CA . ALA A 1 76 ? -27.332 8.897 42.079 1.00 90.62 76 ALA A CA 1
ATOM 558 C C . ALA A 1 76 ? -25.829 9.220 42.107 1.00 90.62 76 ALA A C 1
ATOM 560 O O . ALA A 1 76 ? -25.456 10.270 42.624 1.00 90.62 76 ALA A O 1
ATOM 561 N N . GLN A 1 77 ? -24.982 8.371 41.514 1.00 89.06 77 GLN A N 1
ATOM 562 C CA . GLN A 1 77 ? -23.532 8.598 41.444 1.00 89.06 77 GLN A CA 1
ATOM 563 C C . GLN A 1 77 ? -23.162 9.786 40.540 1.00 89.06 77 GLN A C 1
ATOM 565 O O . GLN A 1 77 ? -22.317 10.597 40.899 1.00 89.06 77 GLN A O 1
ATOM 570 N N . VAL A 1 78 ? -23.841 9.937 39.400 1.00 91.12 78 VAL A N 1
ATOM 571 C CA . VAL A 1 78 ? -23.583 11.007 38.412 1.00 91.12 78 VAL A CA 1
ATOM 572 C C . VAL A 1 78 ? -24.276 12.336 38.789 1.00 91.12 78 VAL A C 1
ATOM 574 O O . VAL A 1 78 ? -24.051 13.390 38.178 1.00 91.12 78 VAL A O 1
ATOM 577 N N . GLY A 1 79 ? -25.162 12.315 39.790 1.00 90.62 79 GLY A N 1
ATOM 578 C CA . GLY A 1 79 ? -25.936 13.482 40.214 1.00 90.62 79 GLY A CA 1
ATOM 579 C C . GLY A 1 79 ? -26.925 13.947 39.140 1.00 90.62 79 GLY A C 1
ATOM 580 O O . GLY A 1 79 ? -26.962 15.128 38.780 1.00 90.62 79 GLY A O 1
ATOM 581 N N . VAL A 1 80 ? -27.687 13.010 38.570 1.00 92.38 80 VAL A N 1
ATOM 582 C CA . VAL A 1 80 ? -28.753 13.272 37.588 1.00 92.38 80 VAL A CA 1
ATOM 583 C C . VAL A 1 80 ? -30.036 12.529 37.951 1.00 92.38 80 VAL A C 1
ATOM 585 O O . VAL A 1 80 ? -30.061 11.687 38.842 1.00 92.38 80 VAL A O 1
ATOM 588 N N . SER A 1 81 ? -31.139 12.841 37.269 1.00 93.12 81 SER A N 1
ATOM 589 C CA . SER A 1 81 ? -32.371 12.073 37.435 1.00 93.12 81 SER A CA 1
ATOM 590 C C . SER A 1 81 ? -32.267 10.722 36.720 1.00 93.12 81 SER A C 1
ATOM 592 O O . SER A 1 81 ? -31.661 10.606 35.655 1.00 93.12 81 SER A O 1
ATOM 594 N N . ARG A 1 82 ? -32.943 9.698 37.252 1.00 93.00 82 ARG A N 1
ATOM 595 C CA . ARG A 1 82 ? -33.106 8.390 36.588 1.00 93.00 82 ARG A CA 1
ATOM 596 C C . ARG A 1 82 ? -33.613 8.523 35.144 1.00 93.00 82 ARG A C 1
ATOM 598 O O . ARG A 1 82 ? -33.216 7.765 34.267 1.00 93.00 82 ARG A O 1
ATOM 605 N N . GLN A 1 83 ? -34.494 9.497 34.895 1.00 91.62 83 GLN A N 1
ATOM 606 C CA . GLN A 1 83 ? -35.037 9.769 33.562 1.00 91.62 83 GLN A CA 1
ATOM 607 C C . GLN A 1 83 ? -33.954 10.212 32.571 1.00 91.62 83 GLN A C 1
ATOM 609 O O . GLN A 1 83 ? -34.038 9.847 31.404 1.00 91.62 83 GLN A O 1
ATOM 614 N N . ALA A 1 84 ? -32.939 10.961 33.019 1.00 90.75 84 ALA A N 1
ATOM 615 C CA . ALA A 1 84 ? -31.816 11.349 32.170 1.00 90.75 84 ALA A CA 1
ATOM 616 C C . ALA A 1 84 ? -31.006 10.120 31.733 1.00 90.75 84 ALA A C 1
ATOM 618 O O . ALA A 1 84 ? -30.800 9.929 30.539 1.00 90.75 84 ALA A O 1
ATOM 619 N N . VAL A 1 85 ? -30.662 9.232 32.674 1.00 91.38 85 VAL A N 1
ATOM 620 C CA . VAL A 1 85 ? -29.955 7.971 32.375 1.00 91.38 85 VAL A CA 1
ATOM 621 C C . VAL A 1 85 ? -30.761 7.096 31.413 1.00 91.38 85 VAL A C 1
ATOM 623 O O . VAL A 1 85 ? -30.213 6.579 30.447 1.00 91.38 85 VAL A O 1
ATOM 626 N N . SER A 1 86 ? -32.079 6.988 31.607 1.00 91.88 86 SER A N 1
ATOM 627 C CA . SER A 1 86 ? -32.944 6.233 30.690 1.00 91.88 86 SER A CA 1
ATOM 628 C C . SER A 1 86 ? -32.930 6.790 29.264 1.00 91.88 86 SER A C 1
ATOM 630 O O . SER A 1 86 ? -32.997 6.007 28.321 1.00 91.88 86 SER A O 1
ATOM 632 N N . LYS A 1 87 ? -32.855 8.116 29.092 1.00 90.88 87 LYS A N 1
ATOM 633 C CA . LYS A 1 87 ? -32.762 8.754 27.769 1.00 90.88 87 LYS A CA 1
ATOM 634 C C . LYS A 1 87 ? -31.399 8.538 27.117 1.00 90.88 87 LYS A C 1
ATOM 636 O O . LYS A 1 87 ? -31.325 8.356 25.911 1.00 90.88 87 LYS A O 1
ATOM 641 N N . TRP A 1 88 ? -30.332 8.512 27.912 1.00 93.50 88 TRP A N 1
ATOM 642 C CA . TRP A 1 88 ? -28.988 8.208 27.419 1.00 93.50 88 TRP A CA 1
ATOM 643 C C . TRP A 1 88 ? -28.860 6.753 26.966 1.00 93.50 88 TRP A C 1
ATOM 645 O O . TRP A 1 88 ? -28.278 6.491 25.922 1.00 93.50 88 TRP A O 1
ATOM 655 N N . GLU A 1 89 ? -29.450 5.812 27.706 1.00 90.75 89 GLU A N 1
ATOM 656 C CA . GLU A 1 89 ? -29.454 4.385 27.345 1.00 90.75 89 GLU A CA 1
ATOM 657 C C . GLU A 1 89 ? -30.351 4.065 26.135 1.00 90.75 89 GLU A C 1
ATOM 659 O O . GLU A 1 89 ? -30.148 3.052 25.475 1.00 90.75 89 GLU A O 1
ATOM 664 N N . THR A 1 90 ? -31.341 4.907 25.831 1.00 87.75 90 THR A N 1
ATOM 665 C CA . THR A 1 90 ? -32.243 4.734 24.674 1.00 87.75 90 THR A CA 1
ATOM 666 C C . THR A 1 90 ? -31.799 5.509 23.435 1.00 87.75 90 THR A C 1
ATOM 668 O O . THR A 1 90 ? -32.376 5.311 22.372 1.00 87.75 90 THR A O 1
ATOM 671 N N . GLY A 1 91 ? -30.784 6.371 23.552 1.00 86.56 91 GLY A N 1
ATOM 672 C CA . GLY A 1 91 ? -30.331 7.245 22.465 1.00 86.56 91 GLY A CA 1
ATOM 673 C C . GLY A 1 91 ? -31.195 8.497 22.254 1.00 86.56 91 GLY A C 1
ATOM 674 O O . GLY A 1 91 ? -30.870 9.320 21.404 1.00 86.56 91 GLY A O 1
ATOM 675 N N . ASP A 1 92 ? -32.248 8.696 23.053 1.00 85.50 92 ASP A N 1
ATOM 676 C CA . ASP A 1 92 ? -33.154 9.853 22.967 1.00 85.50 92 ASP A CA 1
ATOM 677 C C . ASP A 1 92 ? -32.475 11.185 23.337 1.00 85.50 92 ASP A C 1
ATOM 679 O O . ASP A 1 92 ? -32.958 12.266 22.991 1.00 85.50 92 ASP A O 1
ATOM 683 N N . ALA A 1 93 ? -31.383 11.132 24.104 1.00 86.00 93 ALA A N 1
ATOM 684 C CA . ALA A 1 93 ? -30.577 12.295 24.455 1.00 86.00 93 ALA A CA 1
ATOM 685 C C . ALA A 1 93 ? -29.105 11.907 24.618 1.00 86.00 93 ALA A C 1
ATOM 687 O O . ALA A 1 93 ? -28.797 10.814 25.088 1.00 86.00 93 ALA A O 1
ATOM 688 N N . GLN A 1 94 ? -28.197 12.836 24.320 1.00 86.06 94 GLN A N 1
ATOM 689 C CA . GLN A 1 94 ? -26.772 12.684 24.617 1.00 86.06 94 GLN A CA 1
ATOM 690 C C . GLN A 1 94 ? -26.408 13.427 25.913 1.00 86.06 94 GLN A C 1
ATOM 692 O O . GLN A 1 94 ? -26.976 14.491 26.192 1.00 86.06 94 GLN A O 1
ATOM 697 N N . PRO A 1 95 ? -25.501 12.882 26.742 1.00 87.56 95 PRO A N 1
ATOM 698 C CA . PRO A 1 95 ? -24.978 13.599 27.897 1.00 87.56 95 PRO A CA 1
ATOM 699 C C . PRO A 1 95 ? -24.091 14.767 27.450 1.00 87.56 95 PRO A C 1
ATOM 701 O O . PRO A 1 95 ? -23.360 14.674 26.468 1.00 87.56 95 PRO A O 1
ATOM 704 N N . ASP A 1 96 ? -24.128 15.858 28.209 1.00 88.81 96 ASP A N 1
ATOM 705 C CA . ASP A 1 96 ? -23.148 16.940 28.080 1.00 88.81 96 ASP A CA 1
ATOM 706 C C . ASP A 1 96 ? -21.757 16.464 28.545 1.00 88.81 96 ASP A C 1
ATOM 708 O O . ASP A 1 96 ? -21.659 15.520 29.333 1.00 88.81 96 ASP A O 1
ATOM 712 N N . LEU A 1 97 ? -20.683 17.136 28.125 1.00 86.94 97 LEU A N 1
ATOM 713 C CA . LEU A 1 97 ? -19.297 16.766 28.433 1.00 86.94 97 LEU A CA 1
ATOM 714 C C . LEU A 1 97 ? -19.061 16.599 29.942 1.00 86.94 97 LEU A C 1
ATOM 716 O O . LEU A 1 97 ? -18.450 15.625 30.373 1.00 86.94 97 LEU A O 1
ATOM 720 N N . ALA A 1 98 ? -19.614 17.498 30.763 1.00 87.31 98 ALA A N 1
ATOM 721 C CA . ALA A 1 98 ? -19.524 17.404 32.222 1.00 87.31 98 ALA A CA 1
ATOM 722 C C . ALA A 1 98 ? -20.181 16.130 32.781 1.00 87.31 98 ALA A C 1
ATOM 724 O O . ALA A 1 98 ? -19.691 15.535 33.739 1.00 87.31 98 ALA A O 1
ATOM 725 N N . LYS A 1 99 ? -21.294 15.694 32.181 1.00 90.00 99 LYS A N 1
ATOM 726 C CA . LYS A 1 99 ? -21.996 14.469 32.579 1.00 90.00 99 LYS A CA 1
ATOM 727 C C . LYS A 1 99 ? -21.311 13.225 32.037 1.00 90.00 99 LYS A C 1
ATOM 729 O O . LYS A 1 99 ? -21.280 12.223 32.736 1.00 90.00 99 LYS A O 1
ATOM 734 N N . LEU A 1 100 ? -20.722 13.305 30.850 1.00 89.94 100 LEU A N 1
ATOM 735 C CA . LEU A 1 100 ? -19.935 12.226 30.273 1.00 89.94 100 LEU A CA 1
ATOM 736 C C . LEU A 1 100 ? -18.691 11.917 31.125 1.00 89.94 100 LEU A C 1
ATOM 738 O O . LEU A 1 100 ? -18.437 10.751 31.416 1.00 89.94 100 LEU A O 1
ATOM 742 N N . MET A 1 101 ? -17.981 12.946 31.605 1.00 87.62 101 MET A N 1
ATOM 743 C CA . MET A 1 101 ? -16.871 12.784 32.559 1.00 87.62 101 MET A CA 1
ATOM 744 C C . MET A 1 101 ? -17.336 12.136 33.868 1.00 87.62 101 MET A C 1
ATOM 746 O O . MET A 1 101 ? -16.759 11.146 34.300 1.00 87.62 101 MET A O 1
ATOM 750 N N . ALA A 1 102 ? -18.439 12.616 34.448 1.00 88.94 102 ALA A N 1
ATOM 751 C CA . ALA A 1 102 ? -18.989 12.028 35.669 1.00 88.94 102 ALA A CA 1
ATOM 752 C C . ALA A 1 102 ? -19.431 10.560 35.484 1.00 88.94 102 ALA A C 1
ATOM 754 O O . ALA A 1 102 ? -19.322 9.760 36.407 1.00 88.94 102 ALA A O 1
ATOM 755 N N . VAL A 1 103 ? -19.919 10.186 34.295 1.00 90.44 103 VAL A N 1
ATOM 756 C CA . VAL A 1 103 ? -20.241 8.791 33.949 1.00 90.44 103 VAL A CA 1
ATOM 757 C C . VAL A 1 103 ? -18.973 7.942 33.831 1.00 90.44 103 VAL A C 1
ATOM 759 O O . VAL A 1 103 ? -18.957 6.826 34.338 1.00 90.44 103 VAL A O 1
ATOM 762 N N . SER A 1 104 ? -17.918 8.462 33.199 1.00 89.69 104 SER A N 1
ATOM 763 C CA . SER A 1 104 ? -16.602 7.809 33.107 1.00 89.69 104 SER A CA 1
ATOM 764 C C . SER A 1 104 ? -16.006 7.534 34.488 1.00 89.69 104 SER A C 1
ATOM 766 O O . SER A 1 104 ? -15.558 6.419 34.744 1.00 89.69 104 SER A O 1
ATOM 768 N N . GLU A 1 105 ? -16.090 8.502 35.401 1.00 87.56 105 GLU A N 1
ATOM 769 C CA . GLU A 1 105 ? -15.644 8.351 36.788 1.00 87.56 105 GLU A CA 1
ATOM 770 C C . GLU A 1 105 ? -16.495 7.337 37.563 1.00 87.56 105 GLU A C 1
ATOM 772 O O . GLU A 1 105 ? -15.945 6.446 38.206 1.00 87.56 105 GLU A O 1
ATOM 777 N N . ALA A 1 106 ? -17.827 7.431 37.469 1.00 87.94 106 ALA A N 1
ATOM 778 C CA . ALA A 1 106 ? -18.749 6.524 38.158 1.00 87.94 106 ALA A CA 1
ATOM 779 C C . ALA A 1 106 ? -18.601 5.067 37.695 1.00 87.94 106 ALA A C 1
ATOM 781 O O . ALA A 1 106 ? -18.736 4.140 38.490 1.00 87.94 106 ALA A O 1
ATOM 782 N N . LEU A 1 107 ? -18.318 4.873 36.405 1.00 86.62 107 LEU A N 1
ATOM 783 C CA . LEU A 1 107 ? -18.130 3.564 35.795 1.00 86.62 107 LEU A CA 1
ATOM 784 C C . LEU A 1 107 ? -16.654 3.148 35.709 1.00 86.62 107 LEU A C 1
ATOM 786 O O . LEU A 1 107 ? -16.385 2.093 35.151 1.00 86.62 107 LEU A O 1
ATOM 790 N N . HIS A 1 108 ? -15.695 3.916 36.229 1.00 86.69 108 HIS A N 1
ATOM 791 C CA . HIS A 1 108 ? -14.261 3.589 36.161 1.00 86.69 108 HIS A CA 1
ATOM 792 C C . HIS A 1 108 ? -13.773 3.134 34.763 1.00 86.69 108 HIS A C 1
ATOM 794 O O . HIS A 1 108 ? -12.970 2.210 34.648 1.00 86.69 108 HIS A O 1
ATOM 800 N N . VAL A 1 109 ? -14.273 3.759 33.692 1.00 85.69 109 VAL A N 1
ATOM 801 C CA . VAL A 1 109 ? -13.899 3.456 32.295 1.00 85.69 109 VAL A CA 1
ATOM 802 C C . VAL A 1 109 ? -13.433 4.718 31.586 1.00 85.69 109 VAL A C 1
ATOM 804 O O . VAL A 1 109 ? -13.938 5.802 31.874 1.00 85.69 109 VAL A O 1
ATOM 807 N N . SER A 1 110 ? -12.502 4.598 30.635 1.00 87.81 110 SER A N 1
ATOM 808 C CA . SER A 1 110 ? -12.037 5.751 29.857 1.00 87.81 110 SER A CA 1
ATOM 809 C C . SER A 1 110 ? -13.148 6.325 28.967 1.00 87.81 110 SER A C 1
ATOM 811 O O . SER A 1 110 ? -14.056 5.616 28.517 1.00 87.81 110 SER A O 1
ATOM 813 N N . LEU A 1 111 ? -13.074 7.631 28.695 1.00 85.69 111 LEU A N 1
ATOM 814 C CA . LEU A 1 111 ? -14.012 8.315 27.800 1.00 85.69 111 LEU A CA 1
ATOM 815 C C . LEU A 1 111 ? -13.974 7.746 26.379 1.00 85.69 111 LEU A C 1
ATOM 817 O O . LEU A 1 111 ? -15.019 7.648 25.739 1.00 85.69 111 LEU A O 1
ATOM 821 N N . ASP A 1 112 ? -12.798 7.335 25.905 1.00 83.44 112 ASP A N 1
ATOM 822 C CA . ASP A 1 112 ? -12.642 6.692 24.601 1.00 83.44 112 ASP A CA 1
ATOM 823 C C . ASP A 1 112 ? -13.374 5.348 24.540 1.00 83.44 112 ASP A C 1
ATOM 825 O O . ASP A 1 112 ? -14.103 5.108 23.576 1.00 83.44 112 ASP A O 1
ATOM 829 N N . THR A 1 113 ? -13.315 4.549 25.616 1.00 82.81 113 THR A N 1
ATOM 830 C CA . THR A 1 113 ? -14.105 3.311 25.728 1.00 82.81 113 THR A CA 1
ATOM 831 C C . THR A 1 113 ? -15.601 3.609 25.669 1.00 82.81 113 THR A C 1
ATOM 833 O O . THR A 1 113 ? -16.325 2.945 24.935 1.00 82.81 113 THR A O 1
ATOM 836 N N . LEU A 1 114 ? -16.080 4.634 26.386 1.00 84.62 114 LEU A N 1
ATOM 837 C CA . LEU A 1 114 ? -17.494 5.034 26.347 1.00 84.62 114 LEU A CA 1
ATOM 838 C C . LEU A 1 114 ? -17.940 5.512 24.961 1.00 84.62 114 LEU A C 1
ATOM 840 O O . LEU A 1 114 ? -19.093 5.311 24.592 1.00 84.62 114 LEU A O 1
ATOM 844 N N . CYS A 1 115 ? -17.040 6.127 24.195 1.00 82.94 115 CYS A N 1
ATOM 845 C CA . CYS A 1 115 ? -17.309 6.622 22.847 1.00 82.94 115 CYS A CA 1
ATOM 846 C C . CYS A 1 115 ? -17.096 5.561 21.752 1.00 82.94 115 CYS A C 1
ATOM 848 O O . CYS A 1 115 ? -17.128 5.914 20.576 1.00 82.94 115 CYS A O 1
ATOM 850 N N . GLY A 1 116 ? -16.836 4.298 22.112 1.00 76.69 116 GLY A N 1
ATOM 851 C CA . GLY A 1 116 ? -16.624 3.214 21.147 1.00 76.69 116 GLY A CA 1
ATOM 852 C C . GLY A 1 116 ? -15.296 3.296 20.393 1.00 76.69 116 GLY A C 1
ATOM 853 O O . GLY A 1 116 ? -15.115 2.609 19.391 1.00 76.69 116 GLY A O 1
ATOM 854 N N . ARG A 1 117 ? -14.347 4.118 20.861 1.00 75.44 117 ARG A N 1
ATOM 855 C CA . ARG A 1 117 ? -12.979 4.144 20.342 1.00 75.44 117 ARG A CA 1
ATOM 856 C C . ARG A 1 117 ? -12.164 3.143 21.142 1.00 75.44 117 ARG A C 1
ATOM 858 O O . ARG A 1 117 ? -11.697 3.439 22.237 1.00 75.44 117 ARG A O 1
ATOM 865 N N . GLU A 1 118 ? -12.030 1.937 20.608 1.00 58.94 118 GLU A N 1
ATOM 866 C CA . GLU A 1 118 ? -11.184 0.902 21.195 1.00 58.94 118 GLU A CA 1
ATOM 867 C C . GLU A 1 118 ? -9.717 1.367 21.193 1.00 58.94 118 GLU A C 1
ATOM 869 O O . GLU A 1 118 ? -9.002 1.236 20.201 1.00 58.94 118 GLU A O 1
ATOM 874 N N . VAL A 1 119 ? -9.261 1.934 22.310 1.00 52.97 119 VAL A N 1
ATOM 875 C CA . VAL A 1 119 ? -7.839 2.116 22.608 1.00 52.97 119 VAL A CA 1
ATOM 876 C C . VAL A 1 119 ? -7.531 1.217 23.804 1.00 52.97 119 VAL A C 1
ATOM 878 O O . VAL A 1 119 ? -8.147 1.392 24.856 1.00 52.97 119 VAL A O 1
ATOM 881 N N . PRO A 1 120 ? -6.623 0.232 23.681 1.00 41.09 120 PRO A N 1
ATOM 882 C CA . PRO A 1 120 ? -6.188 -0.563 24.818 1.00 41.09 120 PRO A CA 1
ATOM 883 C C . PRO A 1 120 ? -5.340 0.321 25.741 1.00 41.09 120 PRO A C 1
ATOM 885 O O . PRO A 1 120 ? -4.115 0.370 25.624 1.00 41.09 120 PRO A O 1
ATOM 888 N N . GLU A 1 121 ? -5.989 1.062 26.638 1.00 49.72 121 GLU A N 1
ATOM 889 C CA . GLU A 1 121 ? -5.297 1.811 27.679 1.00 49.72 121 GLU A CA 1
ATOM 890 C C . GLU A 1 121 ? -4.970 0.905 28.866 1.00 49.72 121 GLU A C 1
ATOM 892 O O . GLU A 1 121 ? -5.806 0.241 29.474 1.00 49.72 121 GLU A O 1
ATOM 897 N N . LYS A 1 122 ? -3.669 0.876 29.125 1.00 41.44 122 LYS A N 1
ATOM 898 C CA . LYS A 1 122 ? -2.948 0.186 30.179 1.00 41.44 122 LYS A CA 1
ATOM 899 C C . LYS A 1 122 ? -3.329 0.810 31.525 1.00 41.44 122 LYS A C 1
ATOM 901 O O . LYS A 1 122 ? -3.168 2.012 31.707 1.00 41.44 122 LYS A O 1
ATOM 906 N N . GLU A 1 123 ? -3.821 -0.006 32.451 1.00 52.38 123 GLU A N 1
ATOM 907 C CA . GLU A 1 123 ? -4.151 0.413 33.814 1.00 52.38 123 GLU A CA 1
ATOM 908 C C . GLU A 1 123 ? -2.909 0.968 34.538 1.00 52.38 123 GLU A C 1
ATOM 910 O O . GLU A 1 123 ? -2.015 0.216 34.927 1.00 52.38 123 GLU A O 1
ATOM 915 N N . GLU A 1 124 ? -2.866 2.284 34.754 1.00 48.53 124 GLU A N 1
ATOM 916 C CA . GLU A 1 124 ? -2.002 2.929 35.745 1.00 48.53 124 GLU A CA 1
ATOM 917 C C . GLU A 1 124 ? -2.834 3.912 36.582 1.00 48.53 124 GLU A C 1
ATOM 919 O O . GLU A 1 124 ? -3.236 4.980 36.129 1.00 48.53 124 GLU A O 1
ATOM 924 N N . GLY A 1 125 ? -3.085 3.523 37.835 1.00 39.03 125 GLY A N 1
ATOM 925 C CA . GLY A 1 125 ? -3.730 4.333 38.866 1.00 39.03 125 GLY A CA 1
ATOM 926 C C . GLY A 1 125 ? -3.658 3.643 40.232 1.00 39.03 125 GLY A C 1
ATOM 927 O O . GLY A 1 125 ? -4.564 2.912 40.616 1.00 39.03 125 GLY A O 1
ATOM 928 N N . ALA A 1 126 ? -2.548 3.843 40.949 1.00 42.31 126 ALA A N 1
ATOM 929 C CA . ALA A 1 126 ? -2.354 3.523 42.375 1.00 42.31 126 ALA A CA 1
ATOM 930 C C . ALA A 1 126 ? -3.400 4.255 43.257 1.00 42.31 126 ALA A C 1
ATOM 932 O O . ALA A 1 126 ? -3.855 5.321 42.861 1.00 42.31 126 ALA A O 1
ATOM 933 N N . ALA A 1 127 ? -3.826 3.863 44.464 1.00 45.53 127 ALA A N 1
ATOM 934 C CA . ALA A 1 127 ? -3.519 2.837 45.472 1.00 45.53 127 ALA A CA 1
ATOM 935 C C . ALA A 1 127 ? -4.824 2.649 46.311 1.00 45.53 127 ALA A C 1
ATOM 937 O O . ALA A 1 127 ? -5.662 3.543 46.307 1.00 45.53 127 ALA A O 1
ATOM 938 N N . GLU A 1 128 ? -5.123 1.537 46.999 1.00 46.72 128 GLU A N 1
ATOM 939 C CA . GLU A 1 128 ? -4.698 1.297 48.392 1.00 46.72 128 GLU A CA 1
ATOM 940 C C . GLU A 1 128 ? -5.096 -0.127 48.887 1.00 46.72 128 GLU A C 1
ATOM 942 O O . GLU A 1 128 ? -6.260 -0.517 48.906 1.00 46.72 128 GLU A O 1
ATOM 947 N N . VAL A 1 129 ? -4.061 -0.883 49.274 1.00 49.28 129 VAL A N 1
ATOM 948 C CA . VAL A 1 129 ? -3.882 -1.920 50.320 1.00 49.28 129 VAL A CA 1
ATOM 949 C C . VAL A 1 129 ? -5.059 -2.800 50.811 1.00 49.28 129 VAL A C 1
ATOM 951 O O . VAL A 1 129 ? -5.887 -2.403 51.628 1.00 49.28 129 VAL A O 1
ATOM 954 N N . LYS A 1 130 ? -4.938 -4.114 50.553 1.00 39.09 130 LYS A N 1
ATOM 955 C CA . LYS A 1 130 ? -5.221 -5.174 51.547 1.00 39.09 130 LYS A CA 1
ATOM 956 C C . LYS A 1 130 ? -4.237 -6.335 51.370 1.00 39.09 130 LYS A C 1
ATOM 958 O O . LYS A 1 130 ? -4.168 -6.937 50.303 1.00 39.09 130 LYS A O 1
ATOM 963 N N . GLU A 1 131 ? -3.458 -6.632 52.408 1.00 49.75 131 GLU A N 1
ATOM 964 C CA . GLU A 1 131 ? -2.435 -7.685 52.380 1.00 49.75 131 GLU A CA 1
ATOM 965 C C . GLU A 1 131 ? -3.026 -9.095 52.202 1.00 49.75 131 GLU A C 1
ATOM 967 O O . GLU A 1 131 ? -3.953 -9.462 52.934 1.00 49.75 131 GLU A O 1
ATOM 972 N N . PRO A 1 132 ? -2.464 -9.953 51.328 1.00 43.53 132 PRO A N 1
ATOM 973 C CA . PRO A 1 132 ? -2.812 -11.361 51.320 1.00 43.53 132 PRO A CA 1
ATOM 974 C C . PRO A 1 132 ? -1.869 -12.179 52.219 1.00 43.53 132 PRO A C 1
ATOM 976 O O . PRO A 1 132 ? -0.701 -12.421 51.925 1.00 43.53 132 PRO A O 1
ATOM 979 N N . SER A 1 133 ? -2.455 -12.631 53.329 1.00 51.78 133 SER A N 1
ATOM 980 C CA . SER A 1 133 ? -2.158 -13.841 54.108 1.00 51.78 133 SER A CA 1
ATOM 981 C C . SER A 1 133 ? -1.163 -14.830 53.468 1.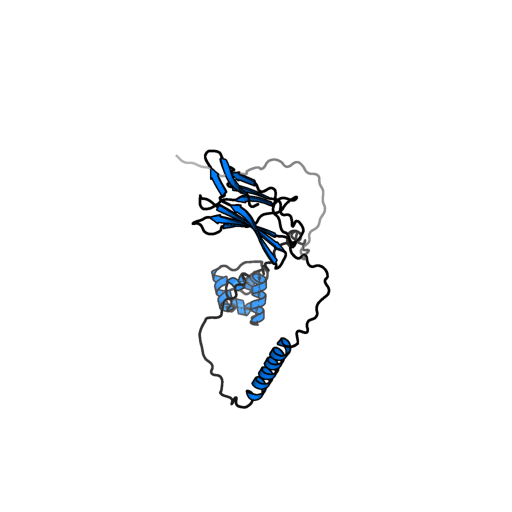00 51.78 133 SER A C 1
ATOM 983 O O . SER A 1 133 ? -1.448 -15.480 52.460 1.00 51.78 133 SER A O 1
ATOM 985 N N . LYS A 1 134 ? -0.019 -15.027 54.138 1.00 49.75 134 LYS A N 1
ATOM 986 C CA . LYS A 1 134 ? 0.936 -16.105 53.849 1.00 49.75 134 LYS A CA 1
ATOM 987 C C . LYS A 1 134 ? 0.277 -17.475 54.074 1.00 49.75 134 LYS A C 1
ATOM 989 O O . LYS A 1 134 ? -0.050 -17.823 55.207 1.00 49.75 134 LYS A O 1
ATOM 994 N N . LYS A 1 135 ? 0.171 -18.294 53.022 1.00 51.81 135 LYS A N 1
ATOM 995 C CA . LYS A 1 135 ? 0.000 -19.756 53.124 1.00 51.81 135 LYS A CA 1
ATOM 996 C C . LYS A 1 135 ? 1.192 -20.463 52.463 1.00 51.81 135 LYS A C 1
ATOM 998 O O . LYS A 1 135 ? 1.672 -19.991 51.434 1.00 51.81 135 LYS A O 1
ATOM 1003 N N . PRO A 1 136 ? 1.709 -21.556 53.053 1.00 51.53 136 PRO A N 1
ATOM 1004 C CA . PRO A 1 136 ? 2.982 -22.143 52.653 1.00 51.53 136 PRO A CA 1
ATOM 1005 C C . PRO A 1 136 ? 2.873 -22.848 51.296 1.00 51.53 136 PRO A C 1
ATOM 1007 O O . PRO A 1 136 ? 2.063 -23.744 51.083 1.00 51.53 136 PRO A O 1
ATOM 1010 N N . TRP A 1 137 ? 3.738 -22.417 50.385 1.00 53.12 137 TRP A N 1
ATOM 1011 C CA . TRP A 1 137 ? 3.786 -22.725 48.952 1.00 53.12 137 TRP A CA 1
ATOM 1012 C C . TRP A 1 137 ? 4.627 -23.979 48.607 1.00 53.12 137 TRP A C 1
ATOM 1014 O O . TRP A 1 137 ? 4.794 -24.349 47.446 1.00 53.12 137 TRP A O 1
ATOM 1024 N N . GLY A 1 138 ? 5.132 -24.693 49.613 1.00 56.62 138 GLY A N 1
ATOM 1025 C CA . GLY A 1 138 ? 6.153 -25.740 49.470 1.00 56.62 138 GLY A CA 1
ATOM 1026 C C . GLY A 1 138 ? 5.718 -27.087 48.877 1.00 56.62 138 GLY A C 1
ATOM 1027 O O . GLY A 1 138 ? 6.343 -28.093 49.195 1.00 56.62 138 GLY A O 1
ATOM 1028 N N . SER A 1 139 ? 4.664 -27.170 48.057 1.00 56.88 139 SER A N 1
ATOM 1029 C CA . SER A 1 139 ? 4.214 -28.469 47.507 1.00 56.88 139 SER A CA 1
ATOM 1030 C C . SER A 1 139 ? 3.653 -28.436 46.082 1.00 56.88 139 SER A C 1
ATOM 1032 O O . SER A 1 139 ? 3.227 -29.471 45.581 1.00 56.88 139 SER A O 1
ATOM 1034 N N . ARG A 1 140 ? 3.660 -27.283 45.393 1.00 53.31 140 ARG A N 1
ATOM 1035 C CA . ARG A 1 140 ? 3.148 -27.176 44.007 1.00 53.31 140 ARG A CA 1
ATOM 1036 C C . ARG A 1 140 ? 4.192 -26.838 42.942 1.00 53.31 140 ARG A C 1
ATOM 1038 O O . ARG A 1 140 ? 3.859 -26.825 41.762 1.00 53.31 140 ARG A O 1
ATOM 1045 N N . LEU A 1 141 ? 5.457 -26.663 43.323 1.00 57.91 141 LEU A N 1
ATOM 1046 C CA . LEU A 1 141 ? 6.532 -26.387 42.364 1.00 57.91 141 LEU A CA 1
ATOM 1047 C C . LEU A 1 141 ? 7.061 -27.627 41.626 1.00 57.91 141 LEU A C 1
ATOM 1049 O O . LEU A 1 141 ? 7.496 -27.506 40.486 1.00 57.91 141 LEU A O 1
ATOM 1053 N N . ALA A 1 142 ? 6.974 -28.825 42.213 1.00 58.91 142 ALA A N 1
ATOM 1054 C CA . ALA A 1 142 ? 7.519 -30.035 41.587 1.00 58.91 142 ALA A CA 1
ATOM 1055 C C . ALA A 1 142 ? 6.689 -30.532 40.384 1.00 58.91 142 ALA A C 1
ATOM 1057 O O . ALA A 1 142 ? 7.249 -31.046 39.419 1.00 58.91 142 ALA A O 1
ATOM 1058 N N . ALA A 1 143 ? 5.365 -30.337 40.402 1.00 59.62 143 ALA A N 1
ATOM 1059 C CA . ALA A 1 143 ? 4.487 -30.784 39.318 1.00 59.62 143 ALA A CA 1
ATOM 1060 C C . ALA A 1 143 ? 4.559 -29.868 38.083 1.00 59.62 143 ALA A C 1
ATOM 1062 O O . ALA A 1 143 ? 4.551 -30.354 36.955 1.00 59.62 143 ALA A O 1
ATOM 1063 N N . GLY A 1 144 ? 4.683 -28.550 38.285 1.00 64.88 144 GLY A N 1
ATOM 1064 C CA . GLY A 1 144 ? 4.763 -27.582 37.185 1.00 64.88 144 GLY A CA 1
ATOM 1065 C C . GLY A 1 144 ? 6.051 -27.708 36.371 1.00 64.88 144 GLY A C 1
ATOM 1066 O O . GLY A 1 144 ? 6.008 -27.700 35.145 1.00 64.88 144 GLY A O 1
ATOM 1067 N N . VAL A 1 145 ? 7.192 -27.911 37.039 1.00 72.94 145 VAL A N 1
ATOM 1068 C CA . VAL A 1 145 ? 8.497 -28.062 36.372 1.00 72.94 145 VAL A CA 1
ATOM 1069 C C . VAL A 1 145 ? 8.551 -29.337 35.523 1.00 72.94 145 VAL A C 1
ATOM 1071 O O . VAL A 1 145 ? 9.100 -29.313 34.426 1.00 72.94 145 VAL A O 1
ATOM 1074 N N . LEU A 1 146 ? 7.927 -30.431 35.970 1.00 73.88 146 LEU A N 1
ATOM 1075 C CA . LEU A 1 146 ? 7.895 -31.692 35.226 1.00 73.88 146 LEU A CA 1
ATOM 1076 C C . LEU A 1 146 ? 7.005 -31.610 33.973 1.00 73.88 146 LEU A C 1
ATOM 1078 O O . LEU A 1 146 ? 7.377 -32.137 32.928 1.00 73.88 146 LEU A O 1
ATOM 1082 N N . VAL A 1 147 ? 5.883 -30.884 34.034 1.00 75.88 147 VAL A N 1
ATOM 1083 C CA . VAL A 1 147 ? 5.041 -30.606 32.855 1.00 75.88 147 VAL A CA 1
ATOM 1084 C C . VAL A 1 147 ? 5.780 -29.718 31.851 1.00 75.88 147 VAL A C 1
ATOM 1086 O O . VAL A 1 147 ? 5.768 -30.013 30.660 1.00 75.88 147 VAL A O 1
ATOM 1089 N N . VAL A 1 148 ? 6.489 -28.684 32.314 1.00 79.62 148 VAL A N 1
ATOM 1090 C CA . VAL A 1 148 ? 7.295 -27.818 31.437 1.00 79.62 148 VAL A CA 1
ATOM 1091 C C . VAL A 1 148 ? 8.445 -28.595 30.789 1.00 79.62 148 VAL A C 1
ATOM 1093 O O . VAL A 1 148 ? 8.657 -28.464 29.588 1.00 79.62 148 VAL A O 1
ATOM 1096 N N . LEU A 1 149 ? 9.137 -29.465 31.530 1.00 80.56 149 LEU A N 1
ATOM 1097 C CA . LEU A 1 149 ? 10.206 -30.306 30.978 1.00 80.56 149 LEU A CA 1
ATOM 1098 C C . LEU A 1 149 ? 9.688 -31.312 29.938 1.00 80.56 149 LEU A C 1
ATOM 1100 O O . LEU A 1 149 ? 10.340 -31.505 28.913 1.00 80.56 149 LEU A O 1
ATOM 1104 N N . LEU A 1 150 ? 8.510 -31.910 30.152 1.00 79.88 150 LEU A N 1
ATOM 1105 C CA . LEU A 1 150 ? 7.879 -32.798 29.168 1.00 79.88 150 LEU A CA 1
ATOM 1106 C C . LEU A 1 150 ? 7.412 -32.038 27.915 1.00 79.88 150 LEU A C 1
ATOM 1108 O O . LEU A 1 150 ? 7.589 -32.532 26.801 1.00 79.88 150 LEU A O 1
ATOM 1112 N N . LEU A 1 151 ? 6.899 -30.812 28.069 1.00 74.69 151 LEU A N 1
ATOM 1113 C CA . LEU A 1 151 ? 6.549 -29.943 26.941 1.00 74.69 151 LEU A CA 1
ATOM 1114 C C . LEU A 1 151 ? 7.798 -29.505 26.153 1.00 74.69 151 LEU A C 1
ATOM 1116 O O . LEU A 1 151 ? 7.808 -29.597 24.925 1.00 74.69 151 LEU A O 1
ATOM 1120 N N . CYS A 1 152 ? 8.894 -29.139 26.822 1.00 76.25 152 CYS A N 1
ATOM 1121 C CA . CYS A 1 152 ? 10.165 -28.812 26.165 1.00 76.25 152 CYS A CA 1
ATOM 1122 C C . CYS A 1 152 ? 10.792 -30.020 25.448 1.00 76.25 152 CYS A C 1
ATOM 1124 O O . CYS A 1 152 ? 11.318 -29.869 24.346 1.00 76.25 152 CYS A O 1
ATOM 1126 N N . ALA A 1 153 ? 10.699 -31.224 26.023 1.00 72.12 153 ALA A N 1
ATOM 1127 C CA . ALA A 1 153 ? 11.168 -32.451 25.377 1.00 72.12 153 ALA A CA 1
ATOM 1128 C C . ALA A 1 153 ? 10.350 -32.790 24.118 1.00 72.12 153 ALA A C 1
ATOM 1130 O O . ALA A 1 153 ? 10.924 -33.195 23.108 1.00 72.12 153 ALA A O 1
ATOM 1131 N N . SER A 1 154 ? 9.032 -32.555 24.131 1.00 65.75 154 SER A N 1
ATOM 1132 C CA . SER A 1 154 ? 8.184 -32.721 22.940 1.00 65.75 154 SER A CA 1
ATOM 1133 C C . SER A 1 154 ? 8.504 -31.706 21.830 1.00 65.75 154 SER A C 1
ATOM 1135 O O . SER A 1 154 ? 8.501 -32.059 20.652 1.00 65.75 154 SER A O 1
ATOM 1137 N N . PHE A 1 155 ? 8.903 -30.483 22.194 1.00 64.75 155 PHE A N 1
ATOM 1138 C CA . PHE A 1 155 ? 9.354 -29.455 21.250 1.00 64.75 155 PHE A CA 1
ATOM 1139 C C . PHE A 1 155 ? 10.726 -29.787 20.624 1.00 64.75 155 PHE A C 1
ATOM 1141 O O . PHE A 1 155 ? 10.954 -29.555 19.435 1.00 64.75 155 PHE A O 1
ATOM 1148 N N . PHE A 1 156 ? 11.630 -30.411 21.387 1.00 62.50 156 PHE A N 1
ATOM 1149 C CA . PHE A 1 156 ? 12.931 -30.875 20.882 1.00 62.50 156 PHE A CA 1
ATOM 1150 C C . PHE A 1 156 ? 12.857 -32.191 20.087 1.00 62.50 156 PHE A C 1
ATOM 1152 O O . PHE A 1 156 ? 13.653 -32.403 19.175 1.00 62.50 156 PHE A O 1
ATOM 1159 N N . ALA A 1 157 ? 11.885 -33.062 20.370 1.00 60.06 157 ALA A N 1
ATOM 1160 C CA . ALA A 1 157 ? 11.616 -34.239 19.543 1.00 60.06 157 ALA A CA 1
ATOM 1161 C C . ALA A 1 157 ? 10.935 -33.861 18.210 1.00 60.06 157 ALA A C 1
ATOM 1163 O O . ALA A 1 157 ? 11.231 -34.462 17.178 1.00 60.06 157 ALA A O 1
ATOM 1164 N N . GLY A 1 158 ? 10.092 -32.820 18.202 1.00 56.59 158 GLY A N 1
ATOM 1165 C CA . GLY A 1 158 ? 9.432 -32.306 16.994 1.00 56.59 158 GLY A CA 1
ATOM 1166 C C . GLY A 1 158 ? 10.379 -31.675 15.964 1.00 56.59 158 GLY A C 1
ATOM 1167 O O . GLY A 1 158 ? 10.080 -31.684 14.776 1.00 56.59 158 GLY A O 1
ATOM 1168 N N . THR A 1 159 ? 11.560 -31.204 16.377 1.00 56.88 159 THR A N 1
ATOM 1169 C CA . THR A 1 159 ? 12.568 -30.621 15.467 1.00 56.88 159 THR A CA 1
ATOM 1170 C C . THR A 1 159 ? 13.502 -31.653 14.824 1.00 56.88 159 THR A C 1
ATOM 1172 O O . THR A 1 159 ? 14.341 -31.290 14.001 1.00 56.88 159 THR A O 1
ATOM 1175 N N . ARG A 1 160 ? 13.362 -32.950 15.143 1.00 59.78 160 ARG A N 1
ATOM 1176 C CA . ARG A 1 160 ? 14.163 -34.039 14.541 1.00 59.78 160 ARG A CA 1
ATOM 1177 C C . ARG A 1 160 ? 13.350 -35.081 13.762 1.00 59.78 160 ARG A C 1
ATOM 1179 O O . ARG A 1 160 ? 13.951 -35.979 13.186 1.00 59.78 160 ARG A O 1
ATOM 1186 N N . TYR A 1 161 ? 12.027 -34.924 13.671 1.00 58.12 161 TYR A N 1
ATOM 1187 C CA . TYR A 1 161 ? 11.138 -35.784 12.871 1.00 58.12 161 TYR A CA 1
ATOM 1188 C C . TYR A 1 161 ? 10.468 -35.050 11.697 1.00 58.12 161 TYR A C 1
ATOM 1190 O O . TYR A 1 161 ? 9.395 -35.432 11.239 1.00 58.12 161 TYR A O 1
ATOM 1198 N N . GLY A 1 162 ? 11.126 -34.024 11.156 1.00 53.12 162 GLY A N 1
ATOM 1199 C CA . GLY A 1 162 ? 10.849 -33.547 9.802 1.00 53.12 162 GLY A CA 1
ATOM 1200 C C . GLY A 1 162 ? 11.444 -34.522 8.792 1.00 53.12 162 GLY A C 1
ATOM 1201 O O . GLY A 1 162 ? 12.505 -34.265 8.232 1.00 53.12 162 GLY A O 1
ATOM 1202 N N . VAL A 1 163 ? 10.798 -35.678 8.636 1.00 53.91 163 VAL A N 1
ATOM 1203 C CA . VAL A 1 163 ? 11.074 -36.633 7.565 1.00 53.91 163 VAL A CA 1
ATOM 1204 C C . VAL A 1 163 ? 10.984 -35.882 6.235 1.00 53.91 163 VAL A C 1
ATOM 1206 O O . VAL A 1 163 ? 10.007 -35.175 5.979 1.00 53.91 163 VAL A O 1
ATOM 1209 N N . SER A 1 164 ? 12.020 -36.016 5.407 1.00 52.56 164 SER A N 1
ATOM 1210 C CA . SER A 1 164 ? 12.004 -35.596 4.011 1.00 52.56 164 SER A CA 1
ATOM 1211 C C . SER A 1 164 ? 10.857 -36.310 3.306 1.00 52.56 164 SER A C 1
ATOM 1213 O O . SER A 1 164 ? 10.970 -37.470 2.919 1.00 52.56 164 SER A O 1
ATOM 1215 N N . THR A 1 165 ? 9.733 -35.621 3.169 1.00 47.50 165 THR A N 1
ATOM 1216 C CA . THR A 1 165 ? 8.798 -35.903 2.092 1.00 47.50 165 THR A CA 1
ATOM 1217 C C . THR A 1 165 ? 9.189 -34.952 0.982 1.00 47.50 165 THR A C 1
ATOM 1219 O O . THR A 1 165 ? 8.984 -33.751 1.086 1.00 47.50 165 THR A O 1
ATOM 1222 N N . GLU A 1 166 ? 9.862 -35.492 -0.028 1.00 58.12 166 GLU A N 1
ATOM 1223 C CA . GLU A 1 166 ? 9.939 -34.898 -1.354 1.00 58.12 166 GLU A CA 1
ATOM 1224 C C . GLU A 1 166 ? 8.515 -34.963 -1.927 1.00 58.12 166 GLU A C 1
ATOM 1226 O O . GLU A 1 166 ? 8.047 -36.057 -2.258 1.00 58.12 166 GLU A O 1
ATOM 1231 N N . PRO A 1 167 ? 7.750 -33.855 -1.975 1.00 52.59 167 PRO A N 1
ATOM 1232 C CA . PRO A 1 167 ? 6.459 -33.865 -2.625 1.00 52.59 167 PRO A CA 1
ATOM 1233 C C . PRO A 1 167 ? 6.759 -33.695 -4.110 1.00 52.59 167 PRO A C 1
ATOM 1235 O O . PRO A 1 167 ? 7.201 -32.634 -4.549 1.00 52.59 167 PRO A O 1
ATOM 1238 N N . THR A 1 168 ? 6.538 -34.748 -4.894 1.00 55.19 168 THR A N 1
ATOM 1239 C CA . THR A 1 168 ? 6.416 -34.595 -6.344 1.00 55.19 168 THR A CA 1
ATOM 1240 C C . THR A 1 168 ? 5.402 -33.483 -6.622 1.00 55.19 168 THR A C 1
ATOM 1242 O O . THR A 1 168 ? 4.273 -33.512 -6.132 1.00 55.19 168 THR A O 1
ATOM 1245 N N . ALA A 1 169 ? 5.875 -32.480 -7.355 1.00 54.88 169 ALA A N 1
ATOM 1246 C CA . ALA A 1 169 ? 5.226 -31.215 -7.640 1.00 54.88 169 ALA A CA 1
ATOM 1247 C C . ALA A 1 169 ? 3.767 -31.335 -8.117 1.00 54.88 169 ALA A C 1
ATOM 1249 O O . ALA A 1 169 ? 3.481 -32.048 -9.079 1.00 54.88 169 ALA A O 1
ATOM 1250 N N . PRO A 1 170 ? 2.880 -30.479 -7.596 1.00 55.62 170 PRO A N 1
ATOM 1251 C CA . PRO A 1 170 ? 2.066 -29.612 -8.419 1.00 55.62 170 PRO A CA 1
ATOM 1252 C C . PRO A 1 170 ? 2.805 -28.274 -8.533 1.00 55.62 170 PRO A C 1
ATOM 1254 O O . PRO A 1 170 ? 3.068 -27.610 -7.534 1.00 55.62 170 PRO A O 1
ATOM 1257 N N . SER A 1 171 ? 3.197 -27.922 -9.753 1.00 57.97 171 SER A N 1
ATOM 1258 C CA . SER A 1 171 ? 3.869 -26.678 -10.138 1.00 57.97 171 SER A CA 1
ATOM 1259 C C . SER A 1 171 ? 3.312 -25.441 -9.415 1.00 57.97 171 SER A C 1
ATOM 1261 O O . SER A 1 171 ? 2.311 -24.865 -9.842 1.00 57.97 171 SER A O 1
ATOM 1263 N N . ALA A 1 172 ? 3.973 -25.015 -8.336 1.00 57.06 172 ALA A N 1
ATOM 1264 C CA . ALA A 1 172 ? 3.907 -23.635 -7.874 1.00 57.06 172 ALA A CA 1
ATOM 1265 C C . ALA A 1 172 ? 4.599 -22.765 -8.940 1.00 57.06 172 ALA A C 1
ATOM 1267 O O . ALA A 1 172 ? 5.581 -23.238 -9.523 1.00 57.06 172 ALA A O 1
ATOM 1268 N N . PRO A 1 173 ? 4.117 -21.546 -9.242 1.00 55.59 173 PRO A N 1
ATOM 1269 C CA . PRO A 1 173 ? 4.743 -20.677 -10.233 1.00 55.59 173 PRO A CA 1
ATOM 1270 C C . PRO A 1 173 ? 6.090 -20.173 -9.699 1.00 55.59 173 PRO A C 1
ATOM 1272 O O . PRO A 1 173 ? 6.216 -19.055 -9.199 1.00 55.59 173 PRO A O 1
ATOM 1275 N N . ALA A 1 174 ? 7.106 -21.029 -9.785 1.00 64.19 174 ALA A N 1
ATOM 1276 C CA . ALA A 1 174 ? 8.493 -20.640 -9.642 1.00 64.19 174 ALA A CA 1
ATOM 1277 C C . ALA A 1 174 ? 8.791 -19.596 -10.724 1.00 64.19 174 ALA A C 1
ATOM 1279 O O . ALA A 1 174 ? 8.357 -19.738 -11.873 1.00 64.19 174 ALA A O 1
ATOM 1280 N N . LEU A 1 175 ? 9.493 -18.523 -10.354 1.00 71.44 175 LEU A N 1
ATOM 1281 C CA . LEU A 1 175 ? 10.004 -17.565 -11.335 1.00 71.44 175 LEU A CA 1
ATOM 1282 C C . LEU A 1 175 ? 10.752 -18.333 -12.438 1.00 71.44 175 LEU A C 1
ATOM 1284 O O . LEU A 1 175 ? 11.537 -19.226 -12.109 1.00 71.44 175 LEU A O 1
ATOM 1288 N N . PRO A 1 176 ? 10.534 -18.005 -13.725 1.00 73.19 176 PRO A N 1
ATOM 1289 C CA . PRO A 1 176 ? 11.225 -18.685 -14.810 1.00 73.19 176 PRO A CA 1
ATOM 1290 C C . PRO A 1 176 ? 12.743 -18.554 -14.644 1.00 73.19 176 PRO A C 1
ATOM 1292 O O . PRO A 1 176 ? 13.250 -17.515 -14.208 1.00 73.19 176 PRO A O 1
ATOM 1295 N N . ASP A 1 177 ? 13.476 -19.603 -15.026 1.00 71.38 177 ASP A N 1
ATOM 1296 C CA . ASP A 1 177 ? 14.939 -19.644 -14.914 1.00 71.38 177 ASP A CA 1
ATOM 1297 C C . ASP A 1 177 ? 15.619 -18.520 -15.699 1.00 71.38 177 ASP A C 1
ATOM 1299 O O . ASP A 1 177 ? 16.684 -18.044 -15.312 1.00 71.38 177 ASP A O 1
ATOM 1303 N N . THR A 1 178 ? 14.968 -18.045 -16.759 1.00 72.94 178 THR A N 1
ATOM 1304 C CA . THR A 1 178 ? 15.418 -16.926 -17.583 1.00 72.94 178 THR A CA 1
ATOM 1305 C C . THR A 1 178 ? 14.368 -15.822 -17.529 1.00 72.94 178 THR A C 1
ATOM 1307 O O . THR A 1 178 ? 13.322 -15.924 -18.165 1.00 72.94 178 THR A O 1
ATOM 1310 N N . LEU A 1 179 ? 14.632 -14.773 -16.747 1.00 82.06 179 LEU A N 1
ATOM 1311 C CA . LEU A 1 179 ? 13.763 -13.604 -16.660 1.00 82.06 179 LEU A CA 1
ATOM 1312 C C . LEU A 1 179 ? 14.404 -12.454 -17.430 1.00 82.06 179 LEU A C 1
ATOM 1314 O O . LEU A 1 179 ? 15.438 -11.926 -17.033 1.00 82.06 179 LEU A O 1
ATOM 1318 N N . THR A 1 180 ? 13.796 -12.088 -18.551 1.00 84.81 180 THR A N 1
ATOM 1319 C CA . THR A 1 180 ? 14.215 -10.961 -19.386 1.00 84.81 180 THR A CA 1
ATOM 1320 C C . THR A 1 180 ? 13.218 -9.812 -19.302 1.00 84.81 180 THR A C 1
ATOM 1322 O O . THR A 1 180 ? 12.023 -10.011 -19.052 1.00 84.81 180 THR A O 1
ATOM 1325 N N . VAL A 1 181 ? 13.720 -8.600 -19.518 1.00 89.19 181 VAL A N 1
ATOM 1326 C CA . VAL A 1 181 ? 12.922 -7.386 -19.674 1.00 89.19 181 VAL A CA 1
ATOM 1327 C C . VAL A 1 181 ? 13.269 -6.782 -21.031 1.00 89.19 181 VAL A C 1
ATOM 1329 O O . VAL A 1 181 ? 14.436 -6.687 -21.394 1.00 89.19 181 VAL A O 1
ATOM 1332 N N . SER A 1 182 ? 12.262 -6.425 -21.819 1.00 90.12 182 SER A N 1
ATOM 1333 C CA . SER A 1 182 ? 12.411 -5.908 -23.184 1.00 90.12 182 SER A CA 1
ATOM 1334 C C . SER A 1 182 ? 11.631 -4.610 -23.369 1.00 90.12 182 SER A C 1
ATOM 1336 O O . SER A 1 182 ? 10.841 -4.224 -22.513 1.00 90.12 182 SER A O 1
ATOM 1338 N N . GLY A 1 183 ? 11.849 -3.906 -24.484 1.00 88.19 183 GLY A N 1
ATOM 1339 C CA . GLY A 1 183 ? 11.087 -2.690 -24.804 1.00 88.19 183 GLY A CA 1
ATOM 1340 C C . GLY A 1 183 ? 11.274 -1.554 -23.795 1.00 88.19 183 GLY A C 1
ATOM 1341 O O . GLY A 1 183 ? 10.339 -0.795 -23.556 1.00 88.19 183 GLY A O 1
ATOM 1342 N N . VAL A 1 184 ? 12.459 -1.472 -23.182 1.00 92.12 184 VAL A N 1
ATOM 1343 C CA . VAL A 1 184 ? 12.797 -0.455 -22.184 1.00 92.12 184 VAL A CA 1
ATOM 1344 C C . VAL A 1 184 ? 12.833 0.921 -22.845 1.00 92.12 184 VAL A C 1
ATOM 1346 O O . VAL A 1 184 ? 13.578 1.140 -23.802 1.00 92.12 184 VAL A O 1
ATOM 1349 N N . ASN A 1 185 ? 12.038 1.851 -22.330 1.00 92.38 185 ASN A N 1
ATOM 1350 C CA . ASN A 1 185 ? 11.999 3.234 -22.776 1.00 92.38 185 ASN A CA 1
ATOM 1351 C C . ASN A 1 185 ? 11.896 4.177 -21.574 1.00 92.38 185 ASN A C 1
ATOM 1353 O O . ASN A 1 185 ? 11.182 3.898 -20.610 1.00 92.38 185 ASN A O 1
ATOM 1357 N N . PHE A 1 186 ? 12.597 5.303 -21.665 1.00 91.69 186 PHE A N 1
ATOM 1358 C CA . PHE A 1 186 ? 12.541 6.388 -20.698 1.00 91.69 186 PHE A CA 1
ATOM 1359 C C . PHE A 1 186 ? 12.246 7.695 -21.431 1.00 91.69 186 PHE A C 1
ATOM 1361 O O . PHE A 1 186 ? 12.933 8.041 -22.392 1.00 91.69 186 PHE A O 1
ATOM 1368 N N . ALA A 1 187 ? 11.251 8.438 -20.957 1.00 88.00 187 ALA A N 1
ATOM 1369 C CA . ALA A 1 187 ? 10.840 9.711 -21.536 1.00 88.00 187 ALA A CA 1
ATOM 1370 C C . ALA A 1 187 ? 10.606 10.757 -20.444 1.00 88.00 187 ALA A C 1
ATOM 1372 O O . ALA A 1 187 ? 10.021 10.466 -19.401 1.00 88.00 187 ALA A O 1
ATOM 1373 N N . ILE A 1 188 ? 11.034 11.997 -20.683 1.00 87.44 188 ILE A N 1
ATOM 1374 C CA . ILE A 1 188 ? 10.805 13.107 -19.755 1.00 87.44 188 ILE A CA 1
ATOM 1375 C C . ILE A 1 188 ? 9.542 13.846 -20.196 1.00 87.44 188 ILE A C 1
ATOM 1377 O O . ILE A 1 188 ? 9.473 14.382 -21.299 1.00 87.44 188 ILE A O 1
ATOM 1381 N N . GLY A 1 189 ? 8.539 13.886 -19.323 1.00 82.12 189 GLY A N 1
ATOM 1382 C CA . GLY A 1 189 ? 7.295 14.616 -19.536 1.00 82.12 189 GLY A CA 1
ATOM 1383 C C . GLY A 1 189 ? 7.075 15.717 -18.500 1.00 82.12 189 GLY A C 1
ATOM 1384 O O . GLY A 1 189 ? 7.839 15.901 -17.553 1.00 82.12 189 GLY A O 1
ATOM 1385 N N . TYR A 1 190 ? 5.954 16.426 -18.633 1.00 78.00 190 TYR A N 1
ATOM 1386 C CA . TYR A 1 190 ? 5.526 17.443 -17.664 1.00 78.00 190 TYR A CA 1
ATOM 1387 C C . TYR A 1 190 ? 5.203 16.858 -16.274 1.00 78.00 190 TYR A C 1
ATOM 1389 O O . TYR A 1 190 ? 5.233 17.580 -15.279 1.00 78.00 190 TYR A O 1
ATOM 1397 N N . LYS A 1 191 ? 4.920 15.548 -16.198 1.00 79.25 191 LYS A N 1
ATOM 1398 C CA . LYS A 1 191 ? 4.691 14.795 -14.953 1.00 79.25 191 LYS A CA 1
ATOM 1399 C C . LYS A 1 191 ? 5.937 14.072 -14.416 1.00 79.25 191 LYS A C 1
ATOM 1401 O O . LYS A 1 191 ? 5.806 13.203 -13.565 1.00 79.25 191 LYS A O 1
ATOM 1406 N N . GLY A 1 192 ? 7.131 14.413 -14.902 1.00 86.44 192 GLY A N 1
ATOM 1407 C CA . GLY A 1 192 ? 8.378 13.760 -14.493 1.00 86.44 192 GLY A CA 1
ATOM 1408 C C . GLY A 1 192 ? 8.847 12.690 -15.479 1.00 86.44 192 GLY A C 1
ATOM 1409 O O . GLY A 1 192 ? 8.604 12.792 -16.683 1.00 86.44 192 GLY A O 1
ATOM 1410 N N . LEU A 1 193 ? 9.565 11.689 -14.970 1.00 89.94 193 LEU A N 1
ATOM 1411 C CA . LEU A 1 193 ? 10.116 10.594 -15.763 1.00 89.94 193 LEU A CA 1
ATOM 1412 C C . LEU A 1 193 ? 9.042 9.534 -15.987 1.00 89.94 193 LEU A C 1
ATOM 1414 O O . LEU A 1 193 ? 8.549 8.938 -15.035 1.00 89.94 193 LEU A O 1
ATOM 1418 N N . THR A 1 194 ? 8.715 9.276 -17.244 1.00 91.88 194 THR A N 1
ATOM 1419 C CA . THR A 1 194 ? 7.893 8.135 -17.639 1.00 91.88 194 THR A CA 1
ATOM 1420 C C . THR A 1 194 ? 8.806 6.998 -18.056 1.00 91.88 194 THR A C 1
ATOM 1422 O O . THR A 1 194 ? 9.704 7.197 -18.877 1.00 91.88 194 THR A O 1
ATOM 1425 N N . TYR A 1 195 ? 8.583 5.818 -17.492 1.00 93.00 195 TYR A N 1
ATOM 1426 C CA . TYR A 1 195 ? 9.263 4.601 -17.915 1.00 93.00 195 TYR A CA 1
ATOM 1427 C C . TYR A 1 195 ? 8.272 3.635 -18.558 1.00 93.00 195 TYR A C 1
ATOM 1429 O O . TYR A 1 195 ? 7.074 3.642 -18.263 1.00 93.00 195 TYR A O 1
ATOM 1437 N N . GLN A 1 196 ? 8.791 2.789 -19.437 1.00 93.81 196 GLN A N 1
ATOM 1438 C CA . GLN A 1 196 ? 8.052 1.704 -20.059 1.00 93.81 196 GLN A CA 1
ATOM 1439 C C . GLN A 1 196 ? 8.970 0.494 -20.204 1.00 93.81 196 GLN A C 1
ATOM 1441 O O . GLN A 1 196 ? 10.108 0.643 -20.642 1.00 93.81 196 GLN A O 1
ATOM 1446 N N . PHE A 1 197 ? 8.487 -0.695 -19.856 1.00 93.25 197 PHE A N 1
ATOM 1447 C CA . PHE A 1 197 ? 9.176 -1.950 -20.148 1.00 93.25 197 PHE A CA 1
ATOM 1448 C C . PHE A 1 197 ? 8.200 -3.128 -20.230 1.00 93.25 197 PHE A C 1
ATOM 1450 O O . PHE A 1 197 ? 7.069 -3.060 -19.752 1.00 93.25 197 PHE A O 1
ATOM 1457 N N . VAL A 1 198 ? 8.648 -4.221 -20.840 1.00 92.38 198 VAL A N 1
ATOM 1458 C CA . VAL A 1 198 ? 7.890 -5.457 -21.050 1.00 92.38 198 VAL A CA 1
ATOM 1459 C C . VAL A 1 198 ? 8.610 -6.598 -20.329 1.00 92.38 198 VAL A C 1
ATOM 1461 O O . VAL A 1 198 ? 9.676 -7.018 -20.787 1.00 92.38 198 VAL A O 1
ATOM 1464 N N . PRO A 1 199 ? 8.088 -7.095 -19.197 1.00 90.38 199 PRO A N 1
ATOM 1465 C CA . PRO A 1 199 ? 8.650 -8.268 -18.540 1.00 90.38 199 PRO A CA 1
ATOM 1466 C C . PRO A 1 199 ? 8.277 -9.552 -19.300 1.00 90.38 199 PRO A C 1
ATOM 1468 O O . PRO A 1 199 ? 7.154 -9.702 -19.775 1.00 90.38 199 PRO A O 1
ATOM 1471 N N . SER A 1 200 ? 9.212 -10.499 -19.393 1.00 86.44 200 SER A N 1
ATOM 1472 C CA . SER A 1 200 ? 8.969 -11.840 -19.965 1.00 86.44 200 SER A CA 1
ATOM 1473 C C . SER A 1 200 ? 8.093 -12.725 -19.076 1.00 86.44 200 SER A C 1
ATOM 1475 O O . SER A 1 200 ? 7.284 -13.500 -19.581 1.00 86.44 200 SER A O 1
ATOM 1477 N N . ALA A 1 201 ? 8.232 -12.597 -17.755 1.00 80.31 201 ALA A N 1
ATOM 1478 C CA . ALA A 1 201 ? 7.329 -13.201 -16.787 1.00 80.31 201 ALA A CA 1
ATOM 1479 C C . ALA A 1 201 ? 6.098 -12.300 -16.657 1.00 80.31 201 ALA A C 1
ATOM 1481 O O . ALA A 1 201 ? 6.198 -11.218 -16.083 1.00 80.31 201 ALA A O 1
ATOM 1482 N N . ALA A 1 202 ? 4.971 -12.729 -17.221 1.00 72.25 202 ALA A N 1
ATOM 1483 C CA . ALA A 1 202 ? 3.710 -11.999 -17.299 1.00 72.25 202 ALA A CA 1
ATOM 1484 C C . ALA A 1 202 ? 2.553 -12.926 -16.889 1.00 72.25 202 ALA A C 1
ATOM 1486 O O . ALA A 1 202 ? 2.421 -14.013 -17.449 1.00 72.25 202 ALA A O 1
ATOM 1487 N N . GLY A 1 203 ? 1.720 -12.522 -15.923 1.00 67.75 203 GLY A N 1
ATOM 1488 C CA . GLY A 1 203 ? 0.586 -13.334 -15.462 1.00 67.75 203 GLY A CA 1
ATOM 1489 C C . GLY A 1 203 ? 0.060 -12.956 -14.075 1.00 67.75 203 GLY A C 1
ATOM 1490 O O . GLY A 1 203 ? 0.604 -12.076 -13.408 1.00 67.75 203 GLY A O 1
ATOM 1491 N N . GLU A 1 204 ? -1.006 -13.629 -13.640 1.00 66.50 204 GLU A N 1
ATOM 1492 C CA . GLU A 1 204 ? -1.565 -13.464 -12.293 1.00 66.50 204 GLU A CA 1
ATOM 1493 C C . GLU A 1 204 ? -0.557 -13.949 -11.236 1.00 66.50 204 GLU A C 1
ATOM 1495 O O . GLU A 1 204 ? -0.106 -15.092 -11.277 1.00 66.50 204 GLU A O 1
ATOM 1500 N N . GLY A 1 205 ? -0.195 -13.071 -10.294 1.00 78.00 205 GLY A N 1
ATOM 1501 C CA . GLY A 1 205 ? 0.692 -13.396 -9.167 1.00 78.00 205 GLY A CA 1
ATOM 1502 C C . GLY A 1 205 ? 2.111 -12.824 -9.241 1.00 78.00 205 GLY A C 1
ATOM 1503 O O . GLY A 1 205 ? 2.841 -12.936 -8.256 1.00 78.00 205 GLY A O 1
ATOM 1504 N N . TYR A 1 206 ? 2.490 -12.169 -10.343 1.00 86.75 206 TYR A N 1
ATOM 1505 C CA . TYR A 1 206 ? 3.752 -11.431 -10.425 1.00 86.75 206 TYR A CA 1
ATOM 1506 C C . TYR A 1 206 ? 3.576 -9.976 -9.996 1.00 86.75 206 TYR A C 1
ATOM 1508 O O . TYR A 1 206 ? 2.623 -9.303 -10.394 1.00 86.75 206 TYR A O 1
ATOM 1516 N N . THR A 1 207 ? 4.528 -9.472 -9.217 1.00 90.56 207 THR A N 1
ATOM 1517 C CA . THR A 1 207 ? 4.647 -8.046 -8.909 1.00 90.56 207 THR A CA 1
ATOM 1518 C C . THR A 1 207 ? 5.971 -7.511 -9.429 1.00 90.56 207 THR A C 1
ATOM 1520 O O . THR A 1 207 ? 6.979 -8.221 -9.478 1.00 90.56 207 THR A O 1
ATOM 1523 N N . TYR A 1 208 ? 5.957 -6.249 -9.849 1.00 92.88 208 TYR A N 1
ATOM 1524 C CA . TYR A 1 208 ? 7.103 -5.595 -10.461 1.00 92.88 208 TYR A CA 1
ATOM 1525 C C . TYR A 1 208 ? 7.409 -4.322 -9.694 1.00 92.88 208 TYR A C 1
ATOM 1527 O O . TYR A 1 208 ? 6.518 -3.519 -9.418 1.00 92.88 208 TYR A O 1
ATOM 1535 N N . GLN A 1 209 ? 8.680 -4.131 -9.383 1.00 94.75 209 GLN A N 1
ATOM 1536 C CA . GLN A 1 209 ? 9.189 -2.891 -8.821 1.00 94.75 209 GLN A CA 1
ATOM 1537 C C . GLN A 1 209 ? 10.361 -2.414 -9.659 1.00 94.75 209 GLN A C 1
ATOM 1539 O O . GLN A 1 209 ? 11.118 -3.215 -10.199 1.00 94.75 209 GLN A O 1
ATOM 1544 N N . ILE A 1 210 ? 10.514 -1.104 -9.777 1.00 95.25 210 ILE A N 1
ATOM 1545 C CA . ILE A 1 210 ? 11.622 -0.477 -10.483 1.00 95.25 210 ILE A CA 1
ATOM 1546 C C . ILE A 1 210 ? 12.432 0.355 -9.497 1.00 95.25 210 ILE A C 1
ATOM 1548 O O . ILE A 1 210 ? 11.899 1.201 -8.782 1.00 95.25 210 ILE A O 1
ATOM 1552 N N . THR A 1 211 ? 13.733 0.105 -9.451 1.00 95.12 211 THR A N 1
ATOM 1553 C CA . THR A 1 211 ? 14.670 0.781 -8.561 1.00 95.12 211 THR A CA 1
ATOM 1554 C C . THR A 1 211 ? 15.654 1.606 -9.375 1.00 95.12 211 THR A C 1
ATOM 1556 O O . THR A 1 211 ? 16.331 1.093 -10.268 1.00 95.12 211 THR A O 1
ATOM 1559 N N . PHE A 1 212 ? 15.747 2.886 -9.030 1.00 93.56 212 PHE A N 1
ATOM 1560 C CA . PHE A 1 212 ? 16.705 3.842 -9.568 1.00 93.56 212 PHE A CA 1
ATOM 1561 C C . PHE A 1 212 ? 17.801 4.069 -8.534 1.00 93.56 212 PHE A C 1
ATOM 1563 O O . PHE A 1 212 ? 17.555 4.635 -7.468 1.00 93.56 212 PHE A O 1
ATOM 1570 N N . THR A 1 213 ? 19.016 3.644 -8.859 1.00 92.69 213 THR A N 1
ATOM 1571 C CA . THR A 1 213 ? 20.190 3.782 -7.995 1.00 92.69 213 THR A CA 1
ATOM 1572 C C . THR A 1 213 ? 21.123 4.819 -8.601 1.00 92.69 213 THR A C 1
ATOM 1574 O O . THR A 1 213 ? 21.686 4.588 -9.672 1.00 92.69 213 THR A O 1
ATOM 1577 N N . GLY A 1 214 ? 21.254 5.980 -7.957 1.00 87.56 214 GLY A N 1
ATOM 1578 C CA . GLY A 1 214 ? 22.230 6.989 -8.366 1.00 87.56 214 GLY A CA 1
ATOM 1579 C C . GLY A 1 214 ? 23.617 6.694 -7.799 1.00 87.56 214 GLY A C 1
ATOM 1580 O O . GLY A 1 214 ? 23.767 5.898 -6.877 1.00 87.56 214 GLY A O 1
ATOM 1581 N N . HIS A 1 215 ? 24.645 7.342 -8.350 1.00 79.06 215 HIS A N 1
ATOM 1582 C CA . HIS A 1 215 ? 26.027 7.173 -7.877 1.00 79.06 215 HIS A CA 1
ATOM 1583 C C . HIS A 1 215 ? 26.243 7.710 -6.449 1.00 79.06 215 HIS A C 1
ATOM 1585 O O . HIS A 1 215 ? 26.999 7.131 -5.676 1.00 79.06 215 HIS A O 1
ATOM 1591 N N . GLU A 1 216 ? 25.566 8.805 -6.096 1.00 76.88 216 GLU A N 1
ATOM 1592 C CA . GLU A 1 216 ? 25.705 9.488 -4.796 1.00 76.88 216 GLU A CA 1
ATOM 1593 C C . GLU A 1 216 ? 24.387 9.543 -4.009 1.00 76.88 216 GLU A C 1
ATOM 1595 O O . GLU A 1 216 ? 24.345 10.071 -2.899 1.00 76.88 216 GLU A O 1
ATOM 1600 N N . SER A 1 217 ? 23.311 8.983 -4.570 1.00 79.44 217 SER A N 1
ATOM 1601 C CA . SER A 1 217 ? 21.957 9.078 -4.032 1.00 79.44 217 SER A CA 1
ATOM 1602 C C . SER A 1 217 ? 21.440 7.724 -3.557 1.00 79.44 217 SER A C 1
ATOM 1604 O O . SER A 1 217 ? 21.800 6.669 -4.085 1.00 79.44 217 SER A O 1
ATOM 1606 N N . ALA A 1 218 ? 20.585 7.741 -2.532 1.00 86.81 218 ALA A N 1
ATOM 1607 C CA . ALA A 1 218 ? 19.960 6.521 -2.036 1.00 86.81 218 ALA A CA 1
ATOM 1608 C C . ALA A 1 218 ? 19.076 5.875 -3.127 1.00 86.81 218 ALA A C 1
ATOM 1610 O O . ALA A 1 218 ? 18.410 6.605 -3.873 1.00 86.81 218 ALA A O 1
ATOM 1611 N N . PRO A 1 219 ? 19.011 4.530 -3.205 1.00 90.75 219 PRO A N 1
ATOM 1612 C CA . PRO A 1 219 ? 18.130 3.844 -4.141 1.00 90.75 219 PRO A CA 1
ATOM 1613 C C . PRO A 1 219 ? 16.670 4.262 -3.941 1.00 90.75 219 PRO A C 1
ATOM 1615 O O . PRO A 1 219 ? 16.155 4.260 -2.822 1.00 90.75 219 PRO A O 1
ATOM 1618 N N . GLN A 1 220 ? 15.999 4.610 -5.034 1.00 91.94 220 GLN A N 1
ATOM 1619 C CA . GLN A 1 220 ? 14.583 4.969 -5.050 1.00 91.94 220 GLN A CA 1
ATOM 1620 C C . GLN A 1 220 ? 13.803 3.867 -5.763 1.00 91.94 220 GLN A C 1
ATOM 1622 O O . GLN A 1 220 ? 13.984 3.667 -6.962 1.00 91.94 220 GLN A O 1
ATOM 1627 N N . THR A 1 221 ? 12.953 3.153 -5.025 1.00 94.25 221 THR A N 1
ATOM 1628 C CA . THR A 1 221 ? 12.119 2.063 -5.552 1.00 94.25 221 THR A CA 1
ATOM 1629 C C . THR A 1 221 ? 10.679 2.524 -5.718 1.00 94.25 221 THR A C 1
ATOM 1631 O O . THR A 1 221 ? 10.126 3.166 -4.825 1.00 94.25 221 THR A O 1
ATOM 1634 N N . PHE A 1 222 ? 10.078 2.170 -6.848 1.00 94.44 222 PHE A N 1
ATOM 1635 C CA . PHE A 1 222 ? 8.694 2.463 -7.195 1.00 94.44 222 PHE A CA 1
ATOM 1636 C C . PHE A 1 222 ? 7.992 1.180 -7.630 1.00 94.44 222 PHE A C 1
ATOM 1638 O O . PHE A 1 222 ? 8.609 0.311 -8.250 1.00 94.44 222 PHE A O 1
ATOM 1645 N N . ASP A 1 223 ? 6.702 1.071 -7.333 1.00 94.06 223 ASP A N 1
ATOM 1646 C CA . ASP A 1 223 ? 5.886 -0.017 -7.860 1.00 94.06 223 ASP A CA 1
ATOM 1647 C C . ASP A 1 223 ? 5.651 0.204 -9.357 1.00 94.06 223 ASP A C 1
ATOM 1649 O O . ASP A 1 223 ? 5.383 1.322 -9.798 1.00 94.06 223 ASP A O 1
ATOM 1653 N N . ALA A 1 224 ? 5.784 -0.864 -10.142 1.00 92.75 224 ALA A N 1
ATOM 1654 C CA . ALA A 1 224 ? 5.613 -0.832 -11.584 1.00 92.75 224 ALA A CA 1
ATOM 1655 C C . ALA A 1 224 ? 4.296 -1.521 -11.964 1.00 92.75 224 ALA A C 1
ATOM 1657 O O . ALA A 1 224 ? 4.261 -2.750 -12.086 1.00 92.75 224 ALA A O 1
ATOM 1658 N N . PRO A 1 225 ? 3.194 -0.760 -12.123 1.00 92.12 225 PRO A N 1
ATOM 1659 C CA . PRO A 1 225 ? 1.899 -1.336 -12.435 1.00 92.12 225 PRO A CA 1
ATOM 1660 C C . PRO A 1 225 ? 1.952 -2.008 -13.806 1.00 92.12 225 PRO A C 1
ATOM 1662 O O . PRO A 1 225 ? 2.344 -1.405 -14.806 1.00 92.12 225 PRO A O 1
ATOM 1665 N N . TYR A 1 226 ? 1.542 -3.272 -13.839 1.00 90.44 226 TYR A N 1
ATOM 1666 C CA . TYR A 1 226 ? 1.497 -4.080 -15.047 1.00 90.44 226 TYR A CA 1
ATOM 1667 C C . TYR A 1 226 ? 0.080 -4.088 -15.617 1.00 90.44 226 TYR A C 1
ATOM 1669 O O . TYR A 1 226 ? -0.866 -4.511 -14.951 1.00 90.44 226 TYR A O 1
ATOM 1677 N N . SER A 1 227 ? -0.073 -3.625 -16.856 1.00 87.75 227 SER A N 1
ATOM 1678 C CA . SER A 1 227 ? -1.354 -3.618 -17.561 1.00 87.75 227 SER A CA 1
ATOM 1679 C C . SER A 1 227 ? -1.143 -3.899 -19.044 1.00 87.75 227 SER A C 1
ATOM 1681 O O . SER A 1 227 ? -0.306 -3.279 -19.697 1.00 87.75 227 SER A O 1
ATOM 1683 N N . GLY A 1 228 ? -1.901 -4.851 -19.593 1.00 84.00 228 GLY A N 1
ATOM 1684 C CA . GLY A 1 228 ? -1.920 -5.112 -21.036 1.00 84.00 228 GLY A CA 1
ATOM 1685 C C . GLY A 1 228 ? -0.571 -5.527 -21.638 1.00 84.00 228 GLY A C 1
ATOM 1686 O O . GLY A 1 228 ? -0.310 -5.211 -22.794 1.00 84.00 228 GLY A O 1
ATOM 1687 N N . GLY A 1 229 ? 0.291 -6.211 -20.876 1.00 86.56 229 G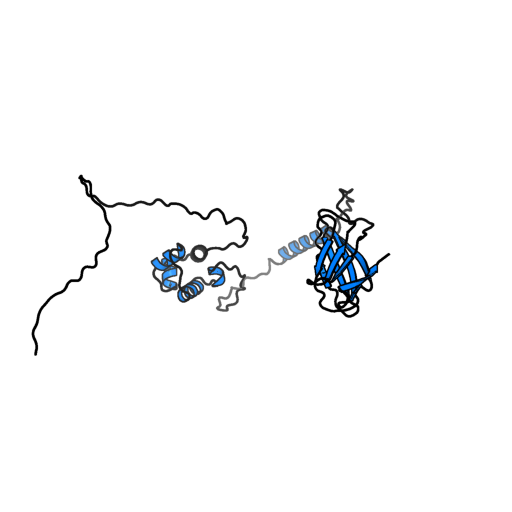LY A N 1
ATOM 1688 C CA . GLY A 1 229 ? 1.602 -6.655 -21.366 1.00 86.56 229 GLY A CA 1
ATOM 1689 C C . GLY A 1 229 ? 2.765 -5.722 -21.040 1.00 86.56 229 GLY A C 1
ATOM 1690 O O . GLY A 1 229 ? 3.907 -6.085 -21.300 1.00 86.56 229 GLY A O 1
ATOM 1691 N N . ILE A 1 230 ? 2.504 -4.539 -20.482 1.00 91.56 230 ILE A N 1
ATOM 1692 C CA . ILE A 1 230 ? 3.508 -3.485 -20.324 1.00 91.56 230 ILE A CA 1
ATOM 1693 C C . ILE A 1 230 ? 3.465 -2.947 -18.891 1.00 91.56 230 ILE A C 1
ATOM 1695 O O . ILE A 1 230 ? 2.391 -2.746 -18.323 1.00 91.56 230 ILE A O 1
ATOM 1699 N N . CYS A 1 231 ? 4.639 -2.686 -18.321 1.00 91.88 231 CYS A N 1
ATOM 1700 C CA . CYS A 1 231 ? 4.789 -1.905 -17.100 1.00 91.88 231 CYS A CA 1
ATOM 1701 C C . CYS A 1 231 ? 5.094 -0.454 -17.464 1.00 91.88 231 CYS A C 1
ATOM 1703 O O . CYS A 1 231 ? 6.083 -0.190 -18.154 1.00 91.88 231 CYS A O 1
ATOM 1705 N N . THR A 1 232 ? 4.266 0.485 -17.010 1.00 93.62 232 THR A N 1
ATOM 1706 C CA . THR A 1 232 ? 4.493 1.914 -17.251 1.00 93.62 232 THR A CA 1
ATOM 1707 C C . THR A 1 232 ? 3.930 2.775 -16.131 1.00 93.62 232 THR A C 1
ATOM 1709 O O . THR A 1 232 ? 2.824 2.529 -15.657 1.00 93.62 232 THR A O 1
ATOM 1712 N N . ASP A 1 233 ? 4.693 3.787 -15.720 1.00 93.38 233 ASP A N 1
ATOM 1713 C CA . ASP A 1 233 ? 4.247 4.806 -14.771 1.00 93.38 233 ASP A CA 1
ATOM 1714 C C . ASP A 1 233 ? 5.061 6.103 -14.930 1.00 93.38 233 ASP A C 1
ATOM 1716 O O . ASP A 1 233 ? 6.108 6.127 -15.588 1.00 93.38 233 ASP A O 1
ATOM 1720 N N . SER A 1 234 ? 4.578 7.187 -14.320 1.00 91.94 234 SER A N 1
ATOM 1721 C CA . SER A 1 234 ? 5.260 8.480 -14.236 1.00 91.94 234 SER A CA 1
ATOM 1722 C C . SER A 1 234 ? 5.721 8.757 -12.807 1.00 91.94 234 SER A C 1
ATOM 1724 O O . SER A 1 234 ? 4.909 8.886 -11.894 1.00 91.94 234 SER A O 1
ATOM 1726 N N . ILE A 1 235 ? 7.029 8.925 -12.624 1.00 92.00 235 ILE A N 1
ATOM 1727 C CA . ILE A 1 235 ? 7.658 9.110 -11.313 1.00 92.00 235 ILE A CA 1
ATOM 1728 C C . ILE A 1 235 ? 8.486 10.396 -11.241 1.00 92.00 235 ILE A C 1
ATOM 1730 O O . ILE A 1 235 ? 8.965 10.934 -12.244 1.00 92.00 235 ILE A O 1
ATOM 1734 N N . TYR A 1 236 ? 8.708 10.865 -10.014 1.00 89.44 236 TYR A N 1
ATOM 1735 C CA . TYR A 1 236 ? 9.584 11.993 -9.717 1.00 89.44 236 TYR A CA 1
ATOM 1736 C C . TYR A 1 236 ? 10.803 11.512 -8.935 1.00 89.44 236 TYR A C 1
ATOM 1738 O O . TYR A 1 236 ? 10.684 11.078 -7.790 1.00 89.44 236 TYR A O 1
ATOM 1746 N N . LEU A 1 237 ? 11.981 11.620 -9.548 1.00 86.81 237 LEU A N 1
ATOM 1747 C CA . LEU A 1 237 ? 13.247 11.366 -8.868 1.00 86.81 237 LEU A CA 1
ATOM 1748 C C . LEU A 1 237 ? 13.627 12.587 -8.027 1.00 86.81 237 LEU A C 1
ATOM 1750 O O . LEU A 1 237 ? 13.537 13.725 -8.491 1.00 86.81 237 LEU A O 1
ATOM 1754 N N . LYS A 1 238 ? 14.042 12.345 -6.781 1.00 80.94 238 LYS A N 1
ATOM 1755 C CA . LYS A 1 238 ? 14.377 13.414 -5.823 1.00 80.94 238 LYS A CA 1
ATOM 1756 C C . LYS A 1 238 ? 15.625 14.210 -6.205 1.00 80.94 238 LYS A C 1
ATOM 1758 O O . LYS A 1 238 ? 15.710 15.395 -5.895 1.00 80.94 238 LYS A O 1
ATOM 1763 N N . GLU A 1 239 ? 16.572 13.570 -6.880 1.00 78.69 239 GLU A N 1
ATOM 1764 C CA . GLU A 1 239 ? 17.874 14.141 -7.226 1.00 78.69 239 GLU A CA 1
ATOM 1765 C C . GLU A 1 239 ? 18.126 14.033 -8.735 1.00 78.69 239 GLU A C 1
ATOM 1767 O O . GLU A 1 239 ? 17.575 13.165 -9.416 1.00 78.69 239 GLU A O 1
ATOM 1772 N N . TYR A 1 240 ? 18.948 14.925 -9.285 1.00 69.06 240 TYR A N 1
ATOM 1773 C CA . TYR A 1 240 ? 19.328 14.892 -10.700 1.00 69.06 240 TYR A CA 1
ATOM 1774 C C . TYR A 1 240 ? 20.736 14.321 -10.819 1.00 69.06 240 TYR A C 1
ATOM 1776 O O . TYR A 1 240 ? 21.652 14.803 -10.160 1.00 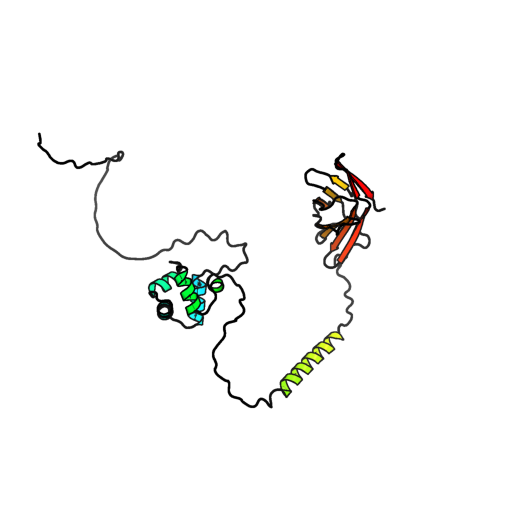69.06 240 TYR A O 1
ATOM 1784 N N . GLY A 1 241 ? 20.906 13.297 -11.652 1.00 80.44 241 GLY A N 1
ATOM 1785 C CA . GLY A 1 241 ? 22.184 12.619 -11.817 1.00 80.44 241 GLY A CA 1
ATOM 1786 C C . GLY A 1 241 ? 22.094 11.436 -12.771 1.00 80.44 241 GLY A C 1
ATOM 1787 O O . GLY A 1 241 ? 21.065 11.216 -13.409 1.00 80.44 241 GLY A O 1
ATOM 1788 N N . SER A 1 242 ? 23.193 10.690 -12.847 1.00 87.62 242 SER A N 1
ATOM 1789 C CA . SER A 1 242 ? 23.271 9.431 -13.584 1.00 87.62 242 SER A CA 1
ATOM 1790 C C . SER A 1 242 ? 22.719 8.291 -12.729 1.00 87.62 242 SER A C 1
ATOM 1792 O O . SER A 1 242 ? 23.145 8.117 -11.583 1.00 87.62 242 SER A O 1
ATOM 1794 N N . TYR A 1 243 ? 21.787 7.520 -13.286 1.00 92.25 243 TYR A N 1
ATOM 1795 C CA . TYR A 1 243 ? 21.113 6.418 -12.604 1.00 92.25 243 TYR A CA 1
ATOM 1796 C C . TYR A 1 243 ? 21.396 5.069 -13.266 1.00 92.25 243 TYR A C 1
ATOM 1798 O O . TYR A 1 243 ? 21.447 4.944 -14.488 1.00 92.25 243 TYR A O 1
ATOM 1806 N N . SER A 1 244 ? 21.524 4.031 -12.447 1.00 93.12 244 SER A N 1
ATOM 1807 C CA . SER A 1 244 ? 21.380 2.639 -12.879 1.00 93.12 244 SER A CA 1
ATOM 1808 C C . SER A 1 244 ? 19.979 2.161 -12.523 1.00 93.12 244 SER A C 1
ATOM 1810 O O . SER A 1 244 ? 19.498 2.423 -11.420 1.00 93.12 244 SER A O 1
ATOM 1812 N N . VAL A 1 245 ? 19.319 1.477 -13.452 1.00 94.50 245 VAL A N 1
ATOM 1813 C CA . VAL A 1 245 ? 17.922 1.062 -13.311 1.00 94.50 245 VAL A CA 1
ATOM 1814 C C . VAL A 1 245 ? 17.842 -0.454 -13.255 1.00 94.50 245 VAL A C 1
ATOM 1816 O O . VAL A 1 245 ? 18.328 -1.152 -14.146 1.00 94.50 245 VAL A O 1
ATOM 1819 N N . THR A 1 246 ? 17.216 -0.960 -12.198 1.00 95.12 246 THR A N 1
ATOM 1820 C CA . THR A 1 246 ? 16.999 -2.391 -11.971 1.00 95.12 246 THR A CA 1
ATOM 1821 C C . THR A 1 246 ? 15.521 -2.644 -11.735 1.00 95.12 246 THR A C 1
ATOM 1823 O O . THR A 1 246 ? 14.895 -1.947 -10.944 1.00 95.12 246 THR A O 1
ATOM 1826 N N . VAL A 1 247 ? 14.961 -3.641 -12.410 1.00 94.38 247 VAL A N 1
ATOM 1827 C CA . VAL A 1 247 ? 13.591 -4.103 -12.182 1.00 94.38 247 VAL A CA 1
ATOM 1828 C C . VAL A 1 247 ? 13.642 -5.339 -11.302 1.00 94.38 247 VAL A C 1
ATOM 1830 O O . VAL A 1 247 ? 14.362 -6.282 -11.601 1.00 94.38 247 VAL A O 1
ATOM 1833 N N .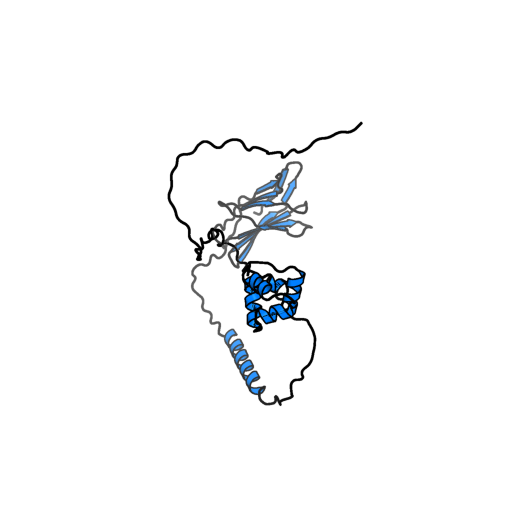 VAL A 1 248 ? 12.879 -5.355 -10.221 1.00 93.50 248 VAL A N 1
ATOM 1834 C CA . VAL A 1 248 ? 12.701 -6.530 -9.372 1.00 93.50 248 VAL A CA 1
ATOM 1835 C C . VAL A 1 248 ? 11.379 -7.178 -9.741 1.00 93.50 248 VAL A C 1
ATOM 1837 O O . VAL A 1 248 ? 10.333 -6.530 -9.681 1.00 93.50 248 VAL A O 1
ATOM 1840 N N . VAL A 1 249 ? 11.431 -8.450 -10.128 1.00 92.06 249 VAL A N 1
ATOM 1841 C CA . VAL A 1 249 ? 10.234 -9.257 -10.377 1.00 92.06 249 VAL A CA 1
ATOM 1842 C C . VAL A 1 249 ? 10.067 -10.250 -9.247 1.00 92.06 249 VAL A C 1
ATOM 1844 O O . VAL A 1 249 ? 10.993 -11.007 -8.947 1.00 92.06 249 VAL A O 1
ATOM 1847 N N . SER A 1 250 ? 8.888 -10.246 -8.636 1.00 89.75 250 SER A N 1
ATOM 1848 C CA . SER A 1 250 ? 8.576 -11.081 -7.481 1.00 89.75 250 SER A CA 1
ATOM 1849 C C . SER A 1 250 ? 7.374 -11.982 -7.766 1.00 89.75 250 SER A C 1
ATOM 1851 O O . SER A 1 250 ? 6.415 -11.554 -8.404 1.00 89.75 250 SER A O 1
ATOM 1853 N N . SER A 1 251 ? 7.434 -13.230 -7.298 1.00 87.69 251 SER A N 1
ATOM 1854 C CA . SER A 1 251 ? 6.355 -14.227 -7.345 1.00 87.69 251 SER A CA 1
ATOM 1855 C C . SER A 1 251 ? 6.257 -14.888 -5.973 1.00 87.69 251 SER A C 1
ATOM 1857 O O . SER A 1 251 ? 7.104 -15.701 -5.600 1.00 87.69 251 SER A O 1
ATOM 1859 N N . GLY A 1 252 ? 5.259 -14.504 -5.175 1.00 81.62 252 GLY A N 1
ATOM 1860 C CA . GLY A 1 252 ? 5.118 -14.998 -3.803 1.00 81.62 252 GLY A CA 1
ATOM 1861 C C . GLY A 1 252 ? 6.335 -14.670 -2.926 1.00 81.62 252 GLY A C 1
ATOM 1862 O O . GLY A 1 252 ? 6.533 -13.516 -2.557 1.00 81.62 252 GLY A O 1
ATOM 1863 N N . ALA A 1 253 ? 7.121 -15.688 -2.565 1.00 77.00 253 ALA A N 1
ATOM 1864 C CA . ALA A 1 253 ? 8.309 -15.549 -1.715 1.00 77.00 253 ALA A CA 1
ATOM 1865 C C . ALA A 1 253 ? 9.611 -15.295 -2.499 1.00 77.00 253 ALA A C 1
ATOM 1867 O O . ALA A 1 253 ? 10.608 -14.886 -1.904 1.00 77.00 253 ALA A O 1
ATOM 1868 N N . ASP A 1 254 ? 9.608 -15.520 -3.813 1.00 83.62 254 ASP A N 1
ATOM 1869 C CA . ASP A 1 254 ? 10.802 -15.381 -4.638 1.00 83.62 254 ASP A CA 1
ATOM 1870 C C . ASP A 1 254 ? 10.852 -13.990 -5.274 1.00 83.62 254 ASP A C 1
ATOM 1872 O O . ASP A 1 254 ? 9.851 -13.500 -5.796 1.00 83.62 254 ASP A O 1
ATOM 1876 N N . SER A 1 255 ? 12.031 -13.365 -5.276 1.00 88.81 255 SER A N 1
ATOM 1877 C CA . SER A 1 255 ? 12.287 -12.111 -5.992 1.00 88.81 255 SER A CA 1
ATOM 1878 C C . SER A 1 255 ? 13.601 -12.189 -6.761 1.00 88.81 255 SER A C 1
ATOM 1880 O O . SER A 1 255 ? 14.581 -12.775 -6.295 1.00 88.81 255 SER A O 1
ATOM 1882 N N . ARG A 1 256 ? 13.621 -11.628 -7.973 1.00 89.31 256 ARG A N 1
ATOM 1883 C CA . ARG A 1 256 ? 14.798 -11.602 -8.849 1.00 89.31 256 ARG A CA 1
ATOM 1884 C C . ARG A 1 256 ? 15.017 -10.192 -9.408 1.00 89.31 256 ARG A C 1
ATOM 1886 O O . ARG A 1 256 ? 14.129 -9.681 -10.093 1.00 89.31 256 ARG A O 1
ATOM 1893 N N . PRO A 1 257 ? 16.174 -9.559 -9.143 1.00 91.94 257 PRO A N 1
ATOM 1894 C CA . PRO A 1 257 ? 16.541 -8.296 -9.768 1.00 91.94 257 PRO A CA 1
ATOM 1895 C C . PRO A 1 257 ? 17.079 -8.527 -11.186 1.00 91.94 257 PRO A C 1
ATOM 1897 O O . PRO A 1 257 ? 17.918 -9.397 -11.411 1.00 91.94 257 PRO A O 1
ATOM 1900 N N . VAL A 1 258 ? 16.628 -7.709 -12.130 1.00 91.94 258 VAL A N 1
ATOM 1901 C CA . VAL A 1 258 ? 17.060 -7.687 -13.527 1.00 91.94 258 VAL A CA 1
ATOM 1902 C C . VAL A 1 258 ? 17.501 -6.264 -13.869 1.00 91.94 258 VAL A C 1
ATOM 1904 O O . VAL A 1 258 ? 16.665 -5.355 -13.889 1.00 91.94 258 VAL A O 1
ATOM 1907 N N . PRO A 1 259 ? 18.803 -6.020 -14.090 1.00 92.50 259 PRO A N 1
ATOM 1908 C CA . PRO A 1 259 ? 19.278 -4.712 -14.519 1.00 92.50 259 PRO A CA 1
ATOM 1909 C C . PRO A 1 259 ? 18.797 -4.440 -15.950 1.00 92.50 259 PRO A C 1
ATOM 1911 O O . PRO A 1 259 ? 18.865 -5.320 -16.804 1.00 92.50 259 PRO A O 1
ATOM 1914 N N . ILE A 1 260 ? 18.298 -3.228 -16.208 1.00 93.81 260 ILE A N 1
ATOM 1915 C CA . ILE A 1 260 ? 17.700 -2.867 -17.508 1.00 93.81 260 ILE A CA 1
ATOM 1916 C C . ILE A 1 260 ? 18.353 -1.661 -18.180 1.00 93.81 260 ILE A C 1
ATOM 1918 O O . ILE A 1 260 ? 18.256 -1.511 -19.398 1.00 93.81 260 ILE A O 1
ATOM 1922 N N . ALA A 1 261 ? 19.034 -0.806 -17.415 1.00 92.88 261 ALA A N 1
ATOM 1923 C CA . ALA A 1 261 ? 19.783 0.316 -17.963 1.00 92.88 261 ALA A CA 1
ATOM 1924 C C . ALA A 1 261 ? 20.908 0.763 -17.026 1.00 92.88 261 ALA A C 1
ATOM 1926 O O . ALA A 1 261 ? 20.750 0.773 -15.803 1.00 92.88 261 ALA A O 1
ATOM 1927 N N . TYR A 1 262 ? 22.008 1.219 -17.618 1.00 92.19 262 TYR A N 1
ATOM 1928 C CA . TYR A 1 262 ? 23.100 1.904 -16.933 1.00 92.19 262 TYR A CA 1
ATOM 1929 C C . TYR A 1 262 ? 23.255 3.324 -17.471 1.00 92.19 262 TYR A C 1
ATOM 1931 O O . TYR A 1 262 ? 22.906 3.608 -18.617 1.00 92.19 262 TYR A O 1
ATOM 1939 N N . ASN A 1 263 ? 23.830 4.212 -16.662 1.00 90.75 263 ASN A N 1
ATOM 1940 C CA . ASN A 1 263 ? 24.103 5.600 -17.040 1.00 90.75 263 ASN A CA 1
ATOM 1941 C C . ASN A 1 263 ? 22.881 6.359 -17.588 1.00 90.75 263 ASN A C 1
ATOM 1943 O O . ASN A 1 263 ? 23.008 7.145 -18.527 1.00 90.75 263 ASN A O 1
ATOM 1947 N N . LEU A 1 264 ? 21.695 6.114 -17.023 1.00 90.19 264 LEU A N 1
ATOM 1948 C CA . LEU A 1 264 ? 20.491 6.858 -17.365 1.00 90.19 264 LEU A CA 1
ATOM 1949 C C . LEU A 1 264 ? 20.670 8.314 -16.936 1.00 90.19 264 LEU A C 1
ATOM 1951 O O . LEU A 1 264 ? 20.741 8.615 -15.744 1.00 90.19 264 LEU A O 1
ATOM 1955 N N . ASN A 1 265 ? 20.735 9.200 -17.921 1.00 89.25 265 ASN A N 1
ATOM 1956 C CA . ASN A 1 265 ? 20.892 10.633 -17.747 1.00 89.25 265 ASN A CA 1
ATOM 1957 C C . ASN A 1 265 ? 19.736 11.382 -18.419 1.00 89.25 265 ASN A C 1
ATOM 1959 O O . ASN A 1 265 ? 19.170 10.924 -19.416 1.00 89.25 265 ASN A O 1
ATOM 1963 N N . PHE A 1 266 ? 19.401 12.546 -17.872 1.00 85.75 266 PHE A N 1
ATOM 1964 C CA . PHE A 1 266 ? 18.239 13.333 -18.265 1.00 85.75 266 PHE A CA 1
ATOM 1965 C C . PHE A 1 266 ? 18.675 14.701 -18.777 1.00 85.75 266 PHE A C 1
ATOM 1967 O O . PHE A 1 266 ? 19.219 15.503 -18.017 1.00 85.75 266 PHE A O 1
ATOM 1974 N N . ASP A 1 267 ? 18.383 15.003 -20.040 1.00 78.94 267 ASP A N 1
ATOM 1975 C CA . ASP A 1 267 ? 18.574 16.339 -20.591 1.00 78.94 267 ASP A CA 1
ATOM 1976 C C . ASP A 1 267 ? 17.241 17.096 -20.608 1.00 78.94 267 ASP A C 1
ATOM 1978 O O . ASP A 1 267 ? 16.363 16.876 -21.445 1.00 78.94 267 ASP A O 1
ATOM 1982 N N . ARG A 1 268 ? 17.090 18.029 -19.663 1.00 66.12 268 ARG A N 1
ATOM 1983 C CA . ARG A 1 268 ? 15.904 18.892 -19.567 1.00 66.12 268 ARG A CA 1
ATOM 1984 C C . ARG A 1 268 ? 15.774 19.882 -20.723 1.00 66.12 268 ARG A C 1
ATOM 1986 O O . ARG A 1 268 ? 14.665 20.347 -20.962 1.00 66.12 268 ARG A O 1
ATOM 1993 N N . GLY A 1 269 ? 16.871 20.233 -21.396 1.00 67.25 269 GLY A N 1
ATOM 1994 C CA . GLY A 1 269 ? 16.848 21.180 -22.510 1.00 67.25 269 GLY A CA 1
ATOM 1995 C C . GLY A 1 269 ? 16.194 20.581 -23.752 1.00 67.25 269 GLY A C 1
ATOM 1996 O O . GLY A 1 269 ? 15.410 21.249 -24.421 1.00 67.25 269 GLY A O 1
ATOM 1997 N N . SER A 1 270 ? 16.473 19.306 -24.020 1.00 70.44 270 SER A N 1
ATOM 1998 C CA . SER A 1 270 ? 15.893 18.552 -25.138 1.00 70.44 270 SER A CA 1
ATOM 1999 C C . SER A 1 270 ? 14.667 17.713 -24.758 1.00 70.44 270 SER A C 1
ATOM 2001 O O . SER A 1 270 ? 13.973 17.222 -25.645 1.00 70.44 270 SER A O 1
ATOM 2003 N N . GLY A 1 271 ? 14.392 17.533 -23.460 1.00 70.38 271 GLY A N 1
ATOM 2004 C CA . GLY A 1 271 ? 13.354 16.618 -22.973 1.00 70.38 271 GLY A CA 1
ATOM 2005 C C . GLY A 1 271 ? 13.682 15.145 -23.238 1.00 70.38 271 GLY A C 1
ATOM 2006 O O . GLY A 1 271 ? 12.788 14.300 -23.214 1.00 70.38 271 GLY A O 1
ATOM 2007 N N . SER A 1 272 ? 14.951 14.834 -23.516 1.00 77.00 272 SER A N 1
ATOM 2008 C CA . SER A 1 272 ? 15.398 13.491 -23.872 1.00 77.00 272 SER A CA 1
ATOM 2009 C C . SER A 1 272 ? 16.094 12.800 -22.700 1.00 77.00 272 SER A C 1
ATOM 2011 O O . SER A 1 272 ? 16.717 13.434 -21.845 1.00 77.00 272 SER A O 1
ATOM 2013 N N . ALA A 1 273 ? 15.961 11.477 -22.650 1.00 85.69 273 ALA A N 1
ATOM 2014 C CA . ALA A 1 273 ? 16.720 10.622 -21.753 1.00 85.69 273 ALA A CA 1
ATOM 2015 C C . ALA A 1 273 ? 17.708 9.793 -22.581 1.00 85.69 273 ALA A C 1
ATOM 2017 O O . ALA A 1 273 ? 17.361 9.300 -23.654 1.00 85.69 273 ALA A O 1
ATOM 2018 N N . SER A 1 274 ? 18.930 9.634 -22.081 1.00 88.50 274 SER A N 1
ATOM 2019 C CA . SER A 1 274 ? 19.971 8.805 -22.695 1.00 88.50 274 SER A CA 1
ATOM 2020 C C . SER A 1 274 ? 20.417 7.739 -21.707 1.00 88.50 274 SER A C 1
ATOM 2022 O O . SER A 1 274 ? 20.624 8.060 -20.538 1.00 88.50 274 SER A O 1
ATOM 2024 N N . TRP A 1 275 ? 20.593 6.501 -22.156 1.00 92.31 275 TRP A N 1
ATOM 2025 C CA . TRP A 1 275 ? 21.051 5.398 -21.313 1.00 92.31 275 TRP A CA 1
ATOM 2026 C C . TRP A 1 275 ? 21.814 4.359 -22.131 1.00 92.31 275 TRP A C 1
ATOM 2028 O O . TRP A 1 275 ? 21.668 4.284 -23.351 1.00 92.31 275 TRP A O 1
ATOM 2038 N N . ASN A 1 276 ? 22.586 3.527 -21.435 1.00 92.06 276 ASN A N 1
ATOM 2039 C CA . ASN A 1 276 ? 23.198 2.333 -21.998 1.00 92.06 276 ASN A CA 1
ATOM 2040 C C . ASN A 1 276 ? 22.297 1.127 -21.684 1.00 92.06 276 ASN A C 1
ATOM 2042 O O . ASN A 1 276 ? 22.022 0.884 -20.503 1.00 92.06 276 ASN A O 1
ATOM 2046 N N . PRO A 1 277 ? 21.810 0.384 -22.693 1.00 88.19 277 PRO A N 1
ATOM 2047 C CA . PRO A 1 277 ? 21.049 -0.838 -22.459 1.00 88.19 277 PRO A CA 1
ATOM 2048 C C . PRO A 1 277 ? 21.941 -1.929 -21.850 1.00 88.19 277 PRO A C 1
ATOM 2050 O O . PRO A 1 277 ? 23.160 -1.917 -22.020 1.00 88.19 277 PRO A O 1
ATOM 2053 N N . VAL A 1 278 ? 21.319 -2.863 -21.132 1.00 84.25 278 VAL A N 1
ATOM 2054 C CA . VAL A 1 278 ? 21.975 -4.091 -20.665 1.00 84.25 278 VAL A CA 1
ATOM 2055 C C . VAL A 1 278 ? 21.850 -5.125 -21.781 1.00 84.25 278 VAL A C 1
ATOM 2057 O O . VAL A 1 278 ? 20.728 -5.434 -22.181 1.00 84.25 278 VAL A O 1
ATOM 2060 N N . GLU A 1 279 ? 22.984 -5.570 -22.325 1.00 61.94 279 GLU A N 1
ATOM 2061 C CA . GLU A 1 279 ? 23.059 -6.626 -23.352 1.00 61.94 279 GLU A CA 1
ATOM 2062 C C . GLU A 1 279 ? 22.831 -8.028 -22.774 1.00 61.94 279 GLU A C 1
ATOM 2064 O O . GLU A 1 279 ? 23.275 -8.281 -21.627 1.00 61.94 279 GLU A O 1
#

pLDDT: mean 71.42, std 21.66, range [28.75, 95.25]

Radius of gyration: 39.06 Å; chains: 1; bounding box: 99×109×79 Å

InterPro domains:
  IPR001387 Cro/C1-type, helix-turn-helix domain [PF01381] (62-114)
  IPR001387 Cro/C1-type, helix-turn-helix domain [PS50943] (60-114)
  IPR001387 Cro/C1-type, helix-turn-helix domain [SM00530] (59-114)
  IPR001387 Cro/C1-type, helix-turn-helix domain [cd00093] (58-114)
  IPR010982 Lambda repressor-like, DNA-binding domain superfamily [G3DSA:1.10.260.40] (49-118)
  IPR010982 Lambda repressor-like, DNA-binding domain superfamily [SSF47413] (54-118)

Organism: NCBI:txid1076179

Sequence (279 aa):
MRLSTASGSGFCRCPFCPAKSGPATARCAGSSLFWLNATDKSDNIAAAKGVFEMEFHSILIQTRKAQGLSQEQLAAQVGVSRQAVSKWETGDAQPDLAKLMAVSEALHVSLDTLCGREVPEKEEGAAEVKEPSKKPWGSRLAAGVLVVLLLCASFFAGTRYGVSTEPTAPSAPALPDTLTVSGVNFAIGYKGLTYQFVPSAAGEGYTYQITFTGHESAPQTFDAPYSGGICTDSIYLKEYGSYSVTVVVSSGADSRPVPIAYNLNFDRGSGSASWNPVE

Foldseek 3Di:
DDDDDDDDDDDDDDDDDDDDDDDDDDDDDDDDDDDDDDDDPPPPPPDDDPQPQDALLNLLVVLCVVVVHDLCRLCVQLVHDSVVNVCSNVVVDPDDPSSLVSSCVSSVHDSCSSRSNDDPDDDDDDDDDDDDDDDDPPPPPVVVVVVVVVVVVVVVVVVPPPPDDPPPDPDDPDPDPDKDKDPWDWFQDPLGIKIKIFIPDDDPQKWKKKWKDFPPDDIDIDTFDDDPRMTIDHDHDPDAHFTWMWMWIDGVPDIDIDTAWGRWHADPVVRDTDTDGDD

Secondary structure (DSSP, 8-state):
------------PPP-------------------------S-TTS-SS-------HHHHHHHHHHHTT--HHHHHHHHTS-HHHHHHHHHTSSPPPHHHHHHHHHHTT--HHHHTT---------------------TTSHHHHHHHHHHHHHHHHHHTS-------PPP---PPPSS--EEEEEEEEETTEEEEEEEESS-STTEEEEEEEEESSS--EEEE--EETTEEEEEE--SS-S-EEEEEEEEETTEEEEEEEEEEEEEETTTTEEEEEEP-